Protein AF-A0A3N5L582-F1 (afdb_monomer_lite)

Foldseek 3Di:
DPPVVVVVVVVVVVVVVVVVVVVVVVVVVVVVVVVVVVVVVVVVVVVVVVVVVVVVVVVVVVVVVVVVVVVVVVVVVVVVVVVVVVVVVVVVVVVVVVVVVVVVVVVVVVVVVVVVVVVVVVVVVVVVVVVVVVVVVVVVVVVVVVVVVVVVVVVVVVVVLCDDPDPVSVVVNVVVPPDDDWDDDADADPDWDDTPQKTKHWPDADPVVRWTWMWIDHPNDIDIDTD

Sequence (227 aa):
MLWGVVIALVGASVYLFLQVDRMRGELASMRQSVLTEVSKVNEASSLLDSANRRNLDALREELGNARSTAAVAAGQAKIEALRHADDIARKLDAEQKRQQQQVASELSAVREAANTTTSKIADVSTEVSNVRSEVASTKSELDKTIADLRSVRGDLGVQSGLIATNSKELGALRSLGDRNYFEFNITKTKQMQKVGDVSVRVTKVDTKRNRYTIELVADDRKVEKKD

Secondary structure (DSSP, 8-state):
--HHHHHHHHHHHHHHHHHHHHHHHHHHHHHHHHHHHHHHHHHHHHHHHHHHHHHHHHHHHHHHHHHHHHHHHHHHHHHHHHHHHHHHHHHHHHHHHHHHHHHHHHHHHHHHHHHHHHHHHHHHHHHHHHHHHHHHHHHHHHHHHHHHHHHHHHHHHHHHHHS--SHHHHHHHHHH-SS--------S-SSPEEETTEEEEEEEEETTTTEEEEEEEETTEEEEEE-

Radius of gyration: 81.07 Å; chains: 1; bounding box: 113×45×229 Å

Structure (mmCIF, N/CA/C/O backbone):
data_AF-A0A3N5L582-F1
#
_entry.id   AF-A0A3N5L582-F1
#
loop_
_atom_site.group_PDB
_atom_site.id
_atom_site.type_symbol
_atom_site.label_atom_id
_atom_site.label_alt_id
_atom_site.label_comp_id
_atom_site.label_asym_id
_atom_site.label_entity_id
_atom_site.label_seq_id
_atom_site.pdbx_PDB_ins_code
_atom_site.Cartn_x
_atom_site.Cartn_y
_atom_site.Cartn_z
_atom_site.occupancy
_atom_site.B_iso_or_equiv
_atom_site.auth_seq_id
_atom_site.auth_comp_id
_atom_site.auth_asym_id
_atom_site.auth_atom_id
_atom_site.pdbx_PDB_model_num
ATOM 1 N N . MET A 1 1 ? 40.356 38.092 -135.959 1.00 57.25 1 MET A N 1
ATOM 2 C CA . MET A 1 1 ? 39.728 37.747 -134.662 1.00 57.25 1 MET A CA 1
ATOM 3 C C . MET A 1 1 ? 40.196 36.411 -134.048 1.00 57.25 1 MET A C 1
ATOM 5 O O . MET A 1 1 ? 39.744 36.091 -132.962 1.00 57.25 1 MET A O 1
ATOM 9 N N . LEU A 1 2 ? 41.129 35.651 -134.650 1.00 62.94 2 LEU A N 1
ATOM 10 C CA . LEU A 1 2 ? 41.563 34.336 -134.125 1.00 62.94 2 LEU A CA 1
ATOM 11 C C . LEU A 1 2 ? 42.685 34.390 -133.065 1.00 62.94 2 LEU A C 1
ATOM 13 O O . LEU A 1 2 ? 42.696 33.582 -132.144 1.00 62.94 2 LEU A O 1
ATOM 17 N N . TRP A 1 3 ? 43.592 35.368 -133.135 1.00 64.12 3 TRP A N 1
ATOM 18 C CA . TRP A 1 3 ? 44.754 35.446 -132.235 1.00 64.12 3 TRP A CA 1
ATOM 19 C C . TRP A 1 3 ? 44.407 35.762 -130.769 1.00 64.12 3 TRP A C 1
ATOM 21 O O . TRP A 1 3 ? 45.066 35.259 -129.863 1.00 64.12 3 TRP A O 1
ATOM 31 N N . GLY A 1 4 ? 43.338 36.524 -130.514 1.00 71.31 4 GLY A N 1
ATOM 32 C CA . GLY A 1 4 ? 42.896 36.839 -129.148 1.00 71.31 4 GLY A CA 1
ATOM 33 C C . GLY A 1 4 ? 42.341 35.628 -128.390 1.00 71.31 4 GLY A C 1
ATOM 34 O O . GLY A 1 4 ? 42.565 35.501 -127.191 1.00 71.31 4 GLY A O 1
ATOM 35 N N . VAL A 1 5 ? 41.684 34.699 -129.094 1.00 73.75 5 VAL A N 1
ATOM 36 C CA . VAL A 1 5 ? 41.116 33.476 -128.498 1.00 73.75 5 VAL A CA 1
ATOM 37 C C . VAL A 1 5 ? 42.220 32.498 -128.096 1.00 73.75 5 VAL A C 1
ATOM 39 O O . VAL A 1 5 ? 42.141 31.886 -127.035 1.00 73.75 5 VAL A O 1
ATOM 42 N N . VAL A 1 6 ? 43.285 32.393 -128.898 1.00 73.88 6 VAL A N 1
ATOM 43 C CA . VAL A 1 6 ? 44.436 31.527 -128.596 1.00 73.88 6 VAL A CA 1
ATOM 44 C C . VAL A 1 6 ? 45.205 32.040 -127.376 1.00 73.88 6 VAL A C 1
ATOM 46 O O . VAL A 1 6 ? 45.520 31.260 -126.482 1.00 73.88 6 VAL A O 1
ATOM 49 N N . ILE A 1 7 ? 45.444 33.352 -127.281 1.00 75.81 7 ILE A N 1
ATOM 50 C CA . ILE A 1 7 ? 46.102 33.957 -126.110 1.00 75.81 7 ILE A CA 1
ATOM 51 C C . ILE A 1 7 ? 45.233 33.802 -124.851 1.00 75.81 7 ILE A C 1
ATOM 53 O O . ILE A 1 7 ? 45.756 33.475 -123.786 1.00 75.81 7 ILE A O 1
ATOM 57 N N . ALA A 1 8 ? 43.909 33.955 -124.969 1.00 76.69 8 ALA A N 1
ATOM 58 C CA . ALA A 1 8 ? 42.982 33.724 -123.861 1.00 76.69 8 ALA A CA 1
ATOM 59 C C . ALA A 1 8 ? 42.965 32.254 -123.400 1.00 76.69 8 ALA A C 1
ATOM 61 O O . ALA A 1 8 ? 42.946 31.996 -122.200 1.00 76.69 8 ALA A O 1
ATOM 62 N N . LEU A 1 9 ? 43.038 31.290 -124.326 1.00 77.19 9 LEU A N 1
ATOM 63 C CA . LEU A 1 9 ? 43.111 29.858 -124.010 1.00 77.19 9 LEU A CA 1
ATOM 64 C C . LEU A 1 9 ? 44.419 29.471 -123.315 1.00 77.19 9 LEU A C 1
ATOM 66 O O . LEU A 1 9 ? 44.398 28.696 -122.358 1.00 77.19 9 LEU A O 1
ATOM 70 N N . VAL A 1 10 ? 45.551 30.022 -123.757 1.00 78.38 10 VAL A N 1
ATOM 71 C CA . VAL A 1 10 ? 46.848 29.798 -123.100 1.00 78.38 10 VAL A CA 1
ATOM 72 C C . VAL A 1 10 ? 46.855 30.436 -121.710 1.00 78.38 10 VAL A C 1
ATOM 74 O O . VAL A 1 10 ? 47.239 29.779 -120.746 1.00 78.38 10 VAL A O 1
ATOM 77 N N . GLY A 1 11 ? 46.347 31.665 -121.571 1.00 79.44 11 GLY A N 1
ATOM 78 C CA . GLY A 1 11 ? 46.193 32.329 -120.273 1.00 79.44 11 GLY A CA 1
ATOM 79 C C . GLY A 1 11 ? 45.280 31.559 -119.313 1.00 79.44 11 GLY A C 1
ATOM 80 O O . GLY A 1 11 ? 45.632 31.379 -118.150 1.00 79.44 11 GLY A O 1
ATOM 81 N N . ALA A 1 12 ? 44.156 31.030 -119.805 1.00 77.94 12 ALA A N 1
ATOM 82 C CA . ALA A 1 12 ? 43.247 30.190 -119.026 1.00 77.94 12 ALA A CA 1
ATOM 83 C C . ALA A 1 12 ? 43.883 28.848 -118.636 1.00 77.94 12 ALA A C 1
ATOM 85 O O . ALA A 1 12 ? 43.701 28.397 -117.511 1.00 77.94 12 ALA A O 1
ATOM 86 N N . SER A 1 13 ? 44.672 28.233 -119.521 1.00 78.88 13 SER A N 1
ATOM 87 C CA . SER A 1 13 ? 45.382 26.978 -119.231 1.00 78.88 13 SER A CA 1
ATOM 88 C C . SER A 1 13 ? 46.472 27.173 -118.175 1.00 78.88 13 SER A C 1
ATOM 90 O O . SER A 1 13 ? 46.592 26.365 -117.258 1.00 78.88 13 SER A O 1
ATOM 92 N N . VAL A 1 14 ? 47.225 28.276 -118.252 1.00 79.69 14 VAL A N 1
ATOM 93 C CA . VAL A 1 14 ? 48.221 28.654 -117.236 1.00 79.69 14 VAL A CA 1
ATOM 94 C C . VAL A 1 14 ? 47.540 29.005 -115.910 1.00 79.69 14 VAL A C 1
ATOM 96 O O . VAL A 1 14 ? 48.005 28.580 -114.857 1.00 79.69 14 VAL A O 1
ATOM 99 N N . TYR A 1 15 ? 46.410 29.717 -115.939 1.00 84.56 15 TYR A N 1
ATOM 100 C CA . TYR A 1 15 ? 45.631 30.025 -114.737 1.00 84.56 15 TYR A CA 1
ATOM 101 C C . TYR A 1 15 ? 45.070 28.761 -114.077 1.00 84.56 15 TYR A C 1
ATOM 103 O O . TYR A 1 15 ? 45.216 28.595 -112.869 1.00 84.56 15 TYR A O 1
ATOM 111 N N . LEU A 1 16 ? 44.500 27.841 -114.862 1.00 80.69 16 LEU A N 1
ATOM 112 C CA . LEU A 1 16 ? 44.020 26.547 -114.376 1.00 80.69 16 LEU A CA 1
ATOM 113 C C . LEU A 1 16 ? 45.160 25.715 -113.791 1.00 80.69 16 LEU A C 1
ATOM 115 O O . LEU A 1 16 ? 44.983 25.110 -112.741 1.00 80.69 16 LEU A O 1
ATOM 119 N N . PHE A 1 17 ? 46.340 25.717 -114.412 1.00 82.12 17 PHE A N 1
ATOM 120 C CA . PHE A 1 17 ? 47.503 25.011 -113.878 1.00 82.12 17 PHE A CA 1
ATOM 121 C C . PHE A 1 17 ? 47.966 25.604 -112.538 1.00 82.12 17 PHE A C 1
ATOM 123 O O . PHE A 1 17 ? 48.144 24.875 -111.565 1.00 82.12 17 PHE A O 1
ATOM 130 N N . LEU A 1 18 ? 48.054 26.935 -112.441 1.00 81.56 18 LEU A N 1
ATOM 131 C CA . LEU A 1 18 ? 48.372 27.632 -111.189 1.00 81.56 18 LEU A CA 1
ATOM 132 C C . LEU A 1 18 ? 47.299 27.423 -110.110 1.00 81.56 18 LEU A C 1
ATOM 134 O O . LEU A 1 18 ? 47.620 27.391 -108.922 1.00 81.56 18 LEU A O 1
ATOM 138 N 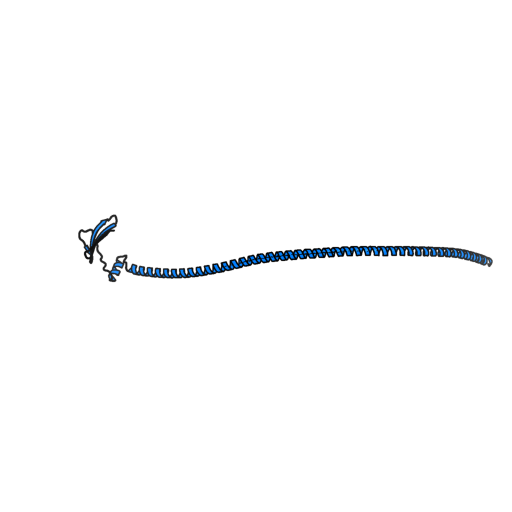N . GLN A 1 19 ? 46.032 27.291 -110.503 1.00 84.06 19 GLN A N 1
ATOM 139 C CA . GLN A 1 19 ? 44.931 26.990 -109.595 1.00 84.06 19 GLN A CA 1
ATOM 140 C C . GLN A 1 19 ? 44.997 25.540 -109.111 1.00 84.06 19 GLN A C 1
ATOM 142 O O . GLN A 1 19 ? 44.812 25.298 -107.925 1.00 84.06 19 GLN A O 1
ATOM 147 N N . VAL A 1 20 ? 45.326 24.587 -109.985 1.00 82.75 20 VAL A N 1
ATOM 148 C CA . VAL A 1 20 ? 45.519 23.178 -109.619 1.00 82.75 20 VAL A CA 1
ATOM 149 C C . VAL A 1 20 ? 46.705 23.015 -108.673 1.00 82.75 20 VAL A C 1
ATOM 151 O O . VAL A 1 20 ? 46.580 22.285 -107.694 1.00 82.75 20 VAL A O 1
ATOM 154 N N . ASP A 1 21 ? 47.819 23.715 -108.891 1.00 81.19 21 ASP A N 1
ATOM 155 C CA . ASP A 1 21 ? 48.957 23.670 -107.966 1.00 81.19 21 ASP A CA 1
ATOM 156 C C . ASP A 1 21 ? 48.635 24.320 -106.613 1.00 81.19 21 ASP A C 1
ATOM 158 O O . ASP A 1 21 ? 49.002 23.772 -105.570 1.00 81.19 21 ASP A O 1
ATOM 162 N N . ARG A 1 22 ? 47.861 25.418 -106.590 1.00 81.75 22 ARG A N 1
ATOM 163 C CA . ARG A 1 22 ? 47.333 25.975 -105.331 1.00 81.75 22 ARG A CA 1
ATOM 164 C C . ARG A 1 22 ? 46.388 25.008 -104.626 1.00 81.75 22 ARG A C 1
ATOM 166 O O . ARG A 1 22 ? 46.563 24.774 -103.437 1.00 81.75 22 ARG A O 1
ATOM 173 N N . MET A 1 23 ? 45.456 24.384 -105.346 1.00 80.88 23 MET A N 1
ATOM 174 C CA . MET A 1 23 ? 44.534 23.396 -104.775 1.00 80.88 23 MET A CA 1
ATOM 175 C C . MET A 1 23 ? 45.263 22.148 -104.276 1.00 80.88 23 MET A C 1
ATOM 177 O O . MET A 1 23 ? 44.888 21.590 -103.252 1.00 80.88 23 MET A O 1
ATOM 181 N N . ARG A 1 24 ? 46.322 21.702 -104.959 1.00 82.38 24 ARG A N 1
ATOM 182 C CA . ARG A 1 24 ? 47.182 20.610 -104.483 1.00 82.38 24 ARG A CA 1
ATOM 183 C C . ARG A 1 24 ? 47.912 20.999 -103.200 1.00 82.38 24 ARG A C 1
ATOM 185 O O . ARG A 1 24 ? 47.991 20.177 -102.290 1.00 82.38 24 ARG A O 1
ATOM 192 N N . GLY A 1 25 ? 48.382 22.243 -103.104 1.00 84.56 25 GLY A N 1
ATOM 193 C CA . GLY A 1 25 ? 48.951 22.803 -101.877 1.00 84.56 25 GLY A CA 1
ATOM 194 C C . GLY A 1 25 ? 47.940 22.880 -100.727 1.00 84.56 25 GLY A C 1
ATOM 195 O O . GLY A 1 25 ? 48.248 22.456 -99.616 1.00 84.56 25 GLY A O 1
ATOM 196 N N . GLU A 1 26 ? 46.719 23.345 -100.997 1.00 85.94 26 GLU A N 1
ATOM 197 C CA . GLU A 1 26 ? 45.617 23.418 -100.024 1.00 85.94 26 GLU A CA 1
ATOM 198 C C . GLU A 1 26 ? 45.120 22.032 -99.589 1.00 85.94 26 GLU A C 1
ATOM 200 O O . GLU A 1 26 ? 44.845 21.804 -98.415 1.00 85.94 26 GLU A O 1
ATOM 205 N N . LEU A 1 27 ? 45.052 21.061 -100.502 1.00 86.00 27 LEU A N 1
ATOM 206 C CA . LEU A 1 27 ? 44.719 19.674 -100.169 1.00 86.00 27 LEU A CA 1
ATOM 207 C C . LEU A 1 27 ? 45.813 19.021 -99.318 1.00 86.00 27 LEU A C 1
ATOM 209 O O . LEU A 1 27 ? 45.501 18.264 -98.396 1.00 86.00 27 LEU A O 1
ATOM 213 N N . ALA A 1 28 ? 47.087 19.312 -99.597 1.00 84.75 28 ALA A N 1
ATOM 214 C CA . ALA A 1 28 ? 48.202 18.829 -98.790 1.00 84.75 28 ALA A CA 1
ATOM 215 C C . ALA A 1 28 ? 48.187 19.442 -97.381 1.00 84.75 28 ALA A C 1
ATOM 217 O O . ALA A 1 28 ? 48.344 18.711 -96.401 1.00 84.75 28 ALA A O 1
ATOM 218 N N . SER A 1 29 ? 47.933 20.751 -97.263 1.00 85.25 29 SER A N 1
ATOM 219 C CA . SER A 1 29 ? 47.819 21.415 -95.963 1.00 85.25 29 SER A CA 1
ATOM 220 C C . SER A 1 29 ? 46.598 20.921 -95.187 1.00 85.25 29 SER A C 1
ATOM 222 O O . SER A 1 29 ? 46.737 20.570 -94.022 1.00 85.25 29 SER A O 1
ATOM 224 N N . MET A 1 30 ? 45.436 20.767 -95.829 1.00 86.38 30 MET A N 1
ATOM 225 C CA . MET A 1 30 ? 44.227 20.235 -95.193 1.00 86.38 30 MET A CA 1
ATOM 226 C C . MET A 1 30 ? 44.416 18.793 -94.708 1.00 86.38 30 MET A C 1
ATOM 228 O O . MET A 1 30 ? 44.047 18.474 -93.580 1.00 86.38 30 MET A O 1
ATOM 232 N N . ARG A 1 31 ? 45.056 17.926 -95.505 1.00 85.50 31 ARG A N 1
ATOM 233 C CA . ARG A 1 31 ? 45.404 16.560 -95.081 1.00 85.50 31 ARG A CA 1
ATOM 234 C C . ARG A 1 31 ? 46.321 16.567 -93.857 1.00 85.50 31 ARG A C 1
ATOM 236 O O . ARG A 1 31 ? 46.115 15.772 -92.943 1.00 85.50 31 ARG A O 1
ATOM 243 N N . GLN A 1 32 ? 47.307 17.461 -93.827 1.00 87.94 32 GLN A N 1
ATOM 244 C CA . GLN A 1 32 ? 48.218 17.598 -92.692 1.00 87.94 32 GLN A CA 1
ATOM 245 C C . GLN A 1 32 ? 47.493 18.102 -91.434 1.00 87.94 32 GLN A C 1
ATOM 247 O O . GLN A 1 32 ? 47.716 17.569 -90.345 1.00 87.94 32 GLN A O 1
ATOM 252 N N . SER A 1 33 ? 46.592 19.077 -91.579 1.00 87.31 33 SER A N 1
ATOM 253 C CA . SER A 1 33 ? 45.751 19.595 -90.495 1.00 87.31 33 SER A CA 1
ATOM 254 C C . SER A 1 33 ? 44.866 18.501 -89.903 1.00 87.31 33 SER A C 1
ATOM 256 O O . SER A 1 33 ? 44.875 18.307 -88.692 1.00 87.31 33 SER A O 1
ATOM 258 N N . VAL A 1 34 ? 44.185 17.725 -90.754 1.00 88.81 34 VAL A N 1
ATOM 259 C CA . VAL A 1 34 ? 43.318 16.614 -90.331 1.00 88.81 34 VAL A CA 1
ATOM 260 C C . VAL A 1 34 ? 44.118 15.530 -89.610 1.00 88.81 34 VAL A C 1
ATOM 262 O O . VAL A 1 34 ? 43.699 15.072 -88.555 1.00 88.81 34 VAL A O 1
ATOM 265 N N . LEU A 1 35 ? 45.294 15.140 -90.116 1.00 88.88 35 LEU A N 1
ATOM 266 C CA . LEU A 1 35 ? 46.153 14.164 -89.429 1.00 88.88 35 LEU A CA 1
ATOM 267 C C . LEU A 1 35 ? 46.609 14.663 -88.051 1.00 88.88 35 LEU A C 1
ATOM 269 O O . LEU A 1 35 ? 46.641 13.887 -87.098 1.00 88.88 35 LEU A O 1
ATOM 273 N N . THR A 1 36 ? 46.917 15.956 -87.941 1.00 91.12 36 THR A N 1
ATOM 274 C CA . THR A 1 36 ? 47.323 16.593 -86.679 1.00 91.12 36 THR A CA 1
ATOM 275 C C . THR A 1 36 ? 46.156 16.693 -85.693 1.00 91.12 36 THR A C 1
ATOM 277 O O . THR A 1 36 ? 46.331 16.553 -84.485 1.00 91.12 36 THR A O 1
ATOM 280 N N . GLU A 1 37 ? 44.947 16.942 -86.183 1.00 88.75 37 GLU A N 1
ATOM 281 C CA . GLU A 1 37 ? 43.749 16.997 -85.352 1.00 88.75 37 GLU A CA 1
ATOM 282 C C . GLU A 1 37 ? 43.346 15.597 -84.876 1.00 88.75 37 GLU A C 1
ATOM 284 O O . GLU A 1 37 ? 43.106 15.403 -83.688 1.00 88.75 37 GLU A O 1
ATOM 289 N N . VAL A 1 38 ? 43.408 14.588 -85.750 1.00 89.31 38 VAL A N 1
ATOM 290 C CA . VAL A 1 38 ? 43.201 13.177 -85.388 1.00 89.31 38 VAL A CA 1
ATOM 291 C C . VAL A 1 38 ? 44.231 12.708 -84.359 1.00 89.31 38 VAL A C 1
ATOM 293 O O . VAL A 1 38 ? 43.863 12.020 -83.406 1.00 89.31 38 VAL A O 1
ATOM 296 N N . SER A 1 39 ? 45.507 13.092 -84.489 1.00 89.50 39 SER A N 1
ATOM 297 C CA . SER A 1 39 ? 46.517 12.737 -83.485 1.00 89.50 39 SER A CA 1
ATOM 298 C C . SER A 1 39 ? 46.230 13.393 -82.134 1.00 89.50 39 SER A C 1
ATOM 300 O O . SER A 1 39 ? 46.301 12.714 -81.113 1.00 89.50 39 SER A O 1
ATOM 302 N N . LYS A 1 40 ? 45.832 14.673 -82.120 1.00 91.56 40 LYS A N 1
ATOM 303 C CA . LYS A 1 40 ? 45.437 15.385 -80.893 1.00 91.56 40 LYS A CA 1
ATOM 304 C C . LYS A 1 40 ? 44.195 14.779 -80.244 1.00 91.56 40 LYS A C 1
ATOM 306 O O . LYS A 1 40 ? 44.149 14.664 -79.025 1.00 91.56 40 LYS A O 1
ATOM 311 N N . VAL A 1 41 ? 43.204 14.372 -81.037 1.00 89.94 41 VAL A N 1
ATOM 312 C CA . VAL A 1 41 ? 41.992 13.706 -80.539 1.00 89.94 41 VAL A CA 1
ATOM 313 C C . VAL A 1 41 ? 42.328 12.340 -79.944 1.00 89.94 41 VAL A C 1
ATOM 315 O O . VAL A 1 41 ? 41.860 12.031 -78.854 1.00 89.94 41 VAL A O 1
ATOM 318 N N . ASN A 1 42 ? 43.177 11.544 -80.599 1.00 90.00 42 ASN A N 1
ATOM 319 C CA . ASN A 1 42 ? 43.617 10.253 -80.062 1.00 90.00 42 ASN A CA 1
ATOM 320 C C . ASN A 1 42 ? 44.414 10.413 -78.760 1.00 90.00 42 ASN A C 1
ATOM 322 O O . ASN A 1 42 ? 44.192 9.670 -77.804 1.00 90.00 42 ASN A O 1
ATOM 326 N N . GLU A 1 43 ? 45.304 11.404 -78.695 1.00 90.69 43 GLU A N 1
ATOM 327 C CA . GLU A 1 43 ? 46.060 11.726 -77.485 1.00 90.69 43 GLU A CA 1
ATOM 328 C C . GLU A 1 43 ? 45.124 12.179 -76.355 1.00 90.69 43 GLU A C 1
ATOM 330 O O . GLU A 1 43 ? 45.156 11.604 -75.267 1.00 90.69 43 GLU A O 1
ATOM 335 N N . ALA A 1 44 ? 44.206 13.111 -76.626 1.00 88.75 44 ALA A N 1
ATOM 336 C CA . ALA A 1 44 ? 43.201 13.558 -75.666 1.00 88.75 44 ALA A CA 1
ATOM 337 C C . ALA A 1 44 ? 42.286 12.416 -75.193 1.00 88.75 44 ALA A C 1
ATOM 339 O O . ALA A 1 44 ? 42.011 12.322 -73.999 1.00 88.75 44 ALA A O 1
ATOM 340 N N . SER A 1 45 ? 41.867 11.517 -76.090 1.00 90.12 45 SER A N 1
ATOM 341 C CA . SER A 1 45 ? 41.079 10.328 -75.743 1.00 90.12 45 SER A CA 1
ATOM 342 C C . SER A 1 45 ? 41.866 9.396 -74.823 1.00 90.12 45 SER A C 1
ATOM 344 O O . SER A 1 45 ? 41.338 8.951 -73.811 1.00 90.12 45 SER A O 1
ATOM 346 N N . SER A 1 46 ? 43.149 9.153 -75.110 1.00 90.94 46 SER A N 1
ATOM 347 C CA . SER A 1 46 ? 44.001 8.299 -74.270 1.00 90.94 46 SER A CA 1
ATOM 348 C C . SER A 1 46 ? 44.265 8.895 -72.879 1.00 90.94 46 SER A C 1
ATOM 350 O O . SER A 1 46 ? 44.282 8.176 -71.872 1.00 90.94 46 SER A O 1
ATOM 352 N N . LEU A 1 47 ? 44.423 10.221 -72.802 1.00 91.25 47 LEU A N 1
ATOM 353 C CA . LEU A 1 47 ? 44.579 10.959 -71.552 1.00 91.25 47 LEU A CA 1
ATOM 354 C C . LEU A 1 47 ? 43.277 10.962 -70.750 1.00 91.25 47 LEU A C 1
ATOM 356 O O . LEU A 1 47 ? 43.312 10.753 -69.537 1.00 91.25 47 LEU A O 1
ATOM 360 N N . LEU A 1 48 ? 42.136 11.137 -71.419 1.00 91.88 48 LEU A N 1
ATOM 361 C CA . LEU A 1 48 ? 40.816 11.084 -70.802 1.00 91.88 48 LEU A CA 1
ATOM 362 C C . LEU A 1 48 ? 40.503 9.682 -70.275 1.00 91.88 48 LEU A C 1
ATOM 364 O O . LEU A 1 48 ? 40.068 9.564 -69.136 1.00 91.88 48 LEU A O 1
ATOM 368 N N . ASP A 1 49 ? 40.786 8.624 -71.035 1.00 90.81 49 ASP A N 1
ATOM 369 C CA . ASP A 1 49 ? 40.616 7.240 -70.580 1.00 90.81 49 ASP A CA 1
ATOM 370 C C . ASP A 1 49 ? 41.493 6.939 -69.362 1.00 90.81 49 ASP A C 1
ATOM 372 O O . ASP A 1 49 ? 41.048 6.310 -68.399 1.00 90.81 49 ASP A O 1
ATOM 376 N N . SER A 1 50 ? 42.732 7.432 -69.366 1.00 89.12 50 SER A N 1
ATOM 377 C CA . SER A 1 50 ? 43.650 7.295 -68.233 1.00 89.12 50 SER A CA 1
ATOM 378 C C . SER A 1 50 ? 43.157 8.058 -67.001 1.00 89.12 50 SER A C 1
ATOM 380 O O . SER A 1 50 ? 43.198 7.525 -65.892 1.00 89.12 50 SER A O 1
ATOM 382 N N . ALA A 1 51 ? 42.662 9.284 -67.179 1.00 90.88 51 ALA A N 1
ATOM 383 C CA . ALA A 1 51 ? 42.078 10.083 -66.107 1.00 90.88 51 ALA A CA 1
ATOM 384 C C . ALA A 1 51 ? 40.789 9.448 -65.567 1.00 90.88 51 ALA A C 1
ATOM 386 O O . ALA A 1 51 ? 40.600 9.368 -64.357 1.00 90.88 51 ALA A O 1
ATOM 387 N N . ASN A 1 52 ? 39.939 8.921 -66.449 1.00 91.62 52 ASN A N 1
ATOM 388 C CA . ASN A 1 52 ? 38.695 8.261 -66.079 1.00 91.62 52 ASN A CA 1
ATOM 389 C C . ASN A 1 52 ? 38.963 6.975 -65.285 1.00 91.62 52 ASN A C 1
ATOM 391 O O . ASN A 1 52 ? 38.326 6.744 -64.263 1.00 91.62 52 ASN A O 1
ATOM 395 N N . ARG A 1 53 ? 39.965 6.174 -65.680 1.00 93.06 53 ARG A N 1
ATOM 396 C CA . ARG A 1 53 ? 40.408 5.006 -64.897 1.00 93.06 53 ARG A CA 1
ATOM 397 C C . ARG A 1 53 ? 40.887 5.400 -63.502 1.00 93.06 53 ARG A C 1
ATOM 399 O O . ARG A 1 53 ? 40.413 4.826 -62.531 1.00 93.06 53 ARG A O 1
ATOM 406 N N . ARG A 1 54 ? 41.745 6.421 -63.392 1.00 93.38 54 ARG A N 1
ATOM 407 C CA . ARG A 1 54 ? 42.219 6.923 -62.088 1.00 93.38 54 ARG A CA 1
ATOM 408 C C . ARG A 1 54 ? 41.075 7.430 -61.214 1.00 93.38 54 ARG A C 1
ATOM 410 O O . ARG A 1 54 ? 41.056 7.133 -60.027 1.00 93.38 54 ARG A O 1
ATOM 417 N N . ASN A 1 55 ? 40.111 8.143 -61.793 1.00 93.88 55 ASN A N 1
ATOM 418 C CA . ASN A 1 55 ? 38.931 8.610 -61.068 1.00 93.88 55 ASN A CA 1
ATOM 419 C C . ASN A 1 55 ? 38.060 7.441 -60.598 1.00 93.88 55 ASN A C 1
ATOM 421 O O . ASN A 1 55 ? 37.600 7.449 -59.463 1.00 93.88 55 ASN A O 1
ATOM 425 N N . LEU A 1 56 ? 37.853 6.418 -61.433 1.00 94.31 56 LEU A N 1
ATOM 426 C CA . LEU A 1 56 ? 37.116 5.218 -61.034 1.00 94.31 56 LEU A CA 1
ATOM 427 C C . LEU A 1 56 ? 37.829 4.448 -59.919 1.00 94.31 56 LEU A C 1
ATOM 429 O O . LEU A 1 56 ? 37.163 3.951 -59.014 1.00 94.31 56 LEU A O 1
ATOM 433 N N . ASP A 1 57 ? 39.156 4.357 -59.964 1.00 94.38 57 ASP A N 1
ATOM 434 C CA . ASP A 1 57 ? 39.938 3.693 -58.921 1.00 94.38 57 ASP A CA 1
ATOM 435 C C . ASP A 1 57 ? 39.920 4.494 -57.611 1.00 94.38 57 ASP A C 1
ATOM 437 O O . ASP A 1 57 ? 39.657 3.915 -56.558 1.00 94.38 57 ASP A O 1
ATOM 441 N N . ALA A 1 58 ? 40.053 5.823 -57.675 1.00 94.75 58 ALA A N 1
ATOM 442 C CA . ALA A 1 58 ? 39.914 6.707 -56.516 1.00 94.75 58 ALA A CA 1
ATOM 443 C C . ALA A 1 58 ? 38.506 6.636 -55.899 1.00 94.75 58 ALA A C 1
ATOM 445 O O . ALA A 1 58 ? 38.366 6.506 -54.686 1.00 94.75 58 ALA A O 1
ATOM 446 N N . LEU A 1 59 ? 37.452 6.635 -56.724 1.00 94.56 59 LEU A N 1
ATOM 447 C CA . LEU A 1 59 ? 36.071 6.481 -56.258 1.00 94.56 59 LEU A CA 1
ATOM 448 C C . LEU A 1 59 ? 35.828 5.108 -55.621 1.00 94.56 59 LEU A C 1
ATOM 450 O O . LEU A 1 59 ? 35.094 5.004 -54.639 1.00 94.56 59 LEU A O 1
ATOM 454 N N . ARG A 1 60 ? 36.427 4.037 -56.158 1.00 94.31 60 ARG A N 1
ATOM 455 C CA . ARG A 1 60 ? 36.352 2.695 -55.555 1.00 94.31 60 ARG A CA 1
ATOM 456 C C . ARG A 1 60 ? 37.050 2.647 -54.204 1.00 94.31 60 ARG A C 1
ATOM 458 O O . ARG A 1 60 ? 36.514 2.035 -53.282 1.00 94.31 60 ARG A O 1
ATOM 465 N N . GLU A 1 61 ? 38.212 3.280 -54.092 1.00 95.44 61 GLU A N 1
ATOM 466 C CA . GLU A 1 61 ? 38.961 3.379 -52.841 1.00 95.44 61 GLU A CA 1
ATOM 467 C C . GLU A 1 61 ? 38.188 4.191 -51.794 1.00 95.44 61 GLU A C 1
ATOM 469 O O . GLU A 1 61 ? 37.981 3.719 -50.676 1.00 95.44 61 GLU A O 1
ATOM 474 N N . GLU A 1 62 ? 37.664 5.360 -52.168 1.00 94.00 62 GLU A N 1
ATOM 475 C CA . GLU A 1 62 ? 36.856 6.207 -51.288 1.00 94.00 62 GLU A CA 1
ATOM 476 C C . GLU A 1 62 ? 35.582 5.490 -50.825 1.00 94.00 62 GLU A C 1
ATOM 478 O O . GLU A 1 62 ? 35.259 5.498 -49.637 1.00 94.00 62 GLU A O 1
ATOM 483 N N . LEU A 1 63 ? 34.895 4.783 -51.727 1.00 93.44 63 LEU A N 1
ATOM 484 C CA . LEU A 1 63 ? 33.711 3.994 -51.389 1.00 93.44 63 LEU A CA 1
ATOM 485 C C . LEU A 1 63 ? 34.059 2.807 -50.477 1.00 93.44 63 LEU A C 1
ATOM 487 O O . LEU A 1 63 ? 33.291 2.487 -49.567 1.00 93.44 63 LEU A O 1
ATOM 491 N N . GLY A 1 64 ? 35.217 2.170 -50.677 1.00 93.62 64 GLY A N 1
ATOM 492 C CA . GLY A 1 64 ? 35.741 1.134 -49.786 1.00 93.62 64 GLY A CA 1
ATOM 493 C C . GLY A 1 64 ? 36.004 1.665 -48.376 1.00 93.62 64 GLY A C 1
ATOM 494 O O . GLY A 1 64 ? 35.532 1.083 -47.395 1.00 93.62 64 GLY A O 1
ATOM 495 N N . ASN A 1 65 ? 36.671 2.815 -48.279 1.00 94.56 65 ASN A N 1
ATOM 496 C CA . ASN A 1 65 ? 36.961 3.487 -47.015 1.00 94.56 65 ASN A CA 1
ATOM 497 C C . ASN A 1 65 ? 35.675 3.940 -46.310 1.00 94.56 65 ASN A C 1
ATOM 499 O O . ASN A 1 65 ? 35.498 3.650 -45.128 1.00 94.56 65 ASN A O 1
ATOM 503 N N . ALA A 1 66 ? 34.740 4.557 -47.037 1.00 92.50 66 ALA A N 1
ATOM 504 C CA . ALA A 1 66 ? 33.443 4.983 -46.515 1.00 92.50 66 ALA A CA 1
ATOM 505 C C . ALA A 1 66 ? 32.590 3.802 -46.021 1.00 92.50 66 ALA A C 1
ATOM 507 O O . ALA A 1 66 ? 31.938 3.890 -44.981 1.00 92.50 66 ALA A O 1
ATOM 508 N N . ARG A 1 67 ? 32.606 2.662 -46.727 1.00 93.31 67 ARG A N 1
ATOM 509 C CA . ARG A 1 67 ? 31.924 1.441 -46.263 1.00 93.31 67 ARG A CA 1
ATOM 510 C C . ARG A 1 67 ? 32.562 0.870 -45.002 1.00 93.31 67 ARG A C 1
ATOM 512 O O . ARG A 1 67 ? 31.833 0.444 -44.109 1.00 93.31 67 ARG A O 1
ATOM 519 N N . SER A 1 68 ? 33.891 0.856 -44.921 1.00 93.56 68 SER A N 1
ATOM 520 C CA . SER A 1 68 ? 34.616 0.359 -43.749 1.00 93.56 68 SER A CA 1
ATOM 521 C C . SER A 1 68 ? 34.332 1.209 -42.507 1.00 93.56 68 SER A C 1
ATOM 523 O O . SER A 1 68 ? 33.946 0.678 -41.465 1.00 93.56 68 SER A O 1
ATOM 525 N N . THR A 1 69 ? 34.419 2.538 -42.624 1.00 93.31 69 THR A N 1
ATOM 526 C CA . THR A 1 69 ? 34.117 3.457 -41.515 1.00 93.31 69 THR A CA 1
ATOM 527 C C . THR A 1 69 ? 32.654 3.368 -41.088 1.00 93.31 69 THR A C 1
ATOM 529 O O . THR A 1 69 ? 32.379 3.290 -39.891 1.00 93.31 69 THR A O 1
ATOM 532 N N . ALA A 1 70 ? 31.718 3.281 -42.040 1.00 91.50 70 ALA A N 1
ATOM 533 C CA . ALA A 1 70 ? 30.303 3.072 -41.742 1.00 91.50 70 ALA A CA 1
ATOM 534 C C . ALA A 1 70 ? 30.050 1.737 -41.020 1.00 91.50 70 ALA A C 1
ATOM 536 O O . ALA A 1 70 ? 29.275 1.696 -40.065 1.00 91.50 70 ALA A O 1
ATOM 537 N N . ALA A 1 71 ? 30.721 0.654 -41.424 1.00 92.50 71 ALA A N 1
ATOM 538 C CA . ALA A 1 71 ? 30.598 -0.649 -40.773 1.00 92.50 71 ALA A CA 1
ATOM 539 C C . ALA A 1 71 ? 31.143 -0.635 -39.336 1.00 92.50 71 ALA A C 1
ATOM 541 O O . ALA A 1 71 ? 30.507 -1.182 -38.433 1.00 92.50 71 ALA A O 1
ATOM 542 N N . VAL A 1 72 ? 32.283 0.026 -39.100 1.00 93.94 72 VAL A N 1
ATOM 543 C CA . VAL A 1 72 ? 32.857 0.187 -37.754 1.00 93.94 72 VAL A CA 1
ATOM 544 C C . VAL A 1 72 ? 31.948 1.041 -36.871 1.00 93.94 72 VAL A C 1
ATOM 546 O O . VAL A 1 72 ? 31.643 0.630 -35.752 1.00 93.94 72 VAL A O 1
ATOM 549 N N . ALA A 1 73 ? 31.461 2.178 -37.374 1.00 93.44 73 ALA A N 1
ATOM 550 C CA . ALA A 1 73 ? 30.549 3.051 -36.639 1.00 93.44 73 ALA A CA 1
ATOM 551 C C . ALA A 1 73 ? 29.234 2.334 -36.289 1.00 93.44 73 ALA A C 1
ATOM 553 O O . ALA A 1 73 ? 28.786 2.383 -35.144 1.00 93.44 73 ALA A O 1
ATOM 554 N N . ALA A 1 74 ? 28.650 1.593 -37.236 1.00 93.00 74 ALA A N 1
ATOM 555 C CA . ALA A 1 74 ? 27.454 0.788 -36.991 1.00 93.00 74 ALA A CA 1
ATOM 556 C C . ALA A 1 74 ? 27.709 -0.336 -35.970 1.00 93.00 74 ALA A C 1
ATOM 558 O O . ALA A 1 74 ? 26.864 -0.603 -35.114 1.00 93.00 74 ALA A O 1
ATOM 559 N N . GLY A 1 75 ? 28.880 -0.979 -36.024 1.00 92.50 75 GLY A N 1
ATOM 560 C CA . GLY A 1 75 ? 29.293 -1.991 -35.052 1.00 92.50 75 GLY A CA 1
ATOM 561 C C . GLY A 1 75 ? 29.442 -1.423 -33.640 1.00 92.50 75 GLY A C 1
ATOM 562 O O . GLY A 1 75 ? 28.916 -1.998 -32.688 1.00 92.50 75 GLY A O 1
ATOM 563 N N . GLN A 1 76 ? 30.098 -0.269 -33.505 1.00 94.00 76 GLN A N 1
ATOM 564 C CA . GLN A 1 76 ? 30.256 0.431 -32.229 1.00 94.00 76 GLN A CA 1
ATOM 565 C C . GLN A 1 76 ? 28.908 0.880 -31.662 1.00 94.00 76 GLN A C 1
ATOM 567 O O . GLN A 1 76 ? 28.612 0.565 -30.510 1.00 94.00 76 GLN A O 1
ATOM 572 N N . ALA A 1 77 ? 28.057 1.499 -32.484 1.00 92.50 77 ALA A N 1
ATOM 573 C CA . ALA A 1 77 ? 26.714 1.911 -32.082 1.00 92.50 77 ALA A CA 1
ATOM 574 C C . ALA A 1 77 ? 25.864 0.717 -31.618 1.00 92.50 77 ALA A C 1
ATOM 576 O O . ALA A 1 77 ? 25.157 0.809 -30.618 1.00 92.50 77 ALA A O 1
ATOM 577 N N . LYS A 1 78 ? 25.966 -0.439 -32.289 1.00 93.94 78 LYS A N 1
ATOM 578 C CA . LYS A 1 78 ? 25.274 -1.664 -31.864 1.00 93.94 78 LYS A CA 1
ATOM 579 C C . LYS A 1 78 ? 25.784 -2.175 -30.515 1.00 93.94 78 LYS A C 1
ATOM 581 O O . LYS A 1 78 ? 24.978 -2.577 -29.680 1.00 93.94 78 LYS A O 1
ATOM 586 N N . ILE A 1 79 ? 27.098 -2.174 -30.291 1.00 94.75 79 ILE A N 1
ATOM 587 C CA . ILE A 1 79 ? 27.687 -2.601 -29.012 1.00 94.75 79 ILE A CA 1
ATOM 588 C C . ILE A 1 79 ? 27.258 -1.659 -27.882 1.00 94.75 79 ILE A C 1
ATOM 590 O O . ILE A 1 79 ? 26.898 -2.120 -26.801 1.00 94.75 79 ILE A O 1
ATOM 594 N N . GLU A 1 80 ? 27.283 -0.352 -28.122 1.00 94.19 80 GLU A N 1
ATOM 595 C CA . GLU A 1 80 ? 26.856 0.654 -27.152 1.00 94.19 80 GLU A CA 1
ATOM 596 C C . GLU A 1 80 ? 25.360 0.538 -26.841 1.00 94.19 80 GLU A C 1
ATOM 598 O O . GLU A 1 80 ? 24.983 0.502 -25.671 1.00 94.19 80 GLU A O 1
ATOM 603 N N . ALA A 1 81 ? 24.517 0.346 -27.859 1.00 93.12 81 ALA A N 1
ATOM 604 C CA . ALA A 1 81 ? 23.089 0.097 -27.678 1.00 93.12 81 ALA A CA 1
ATOM 605 C C . ALA A 1 81 ? 22.817 -1.169 -26.849 1.00 93.12 81 ALA A C 1
ATOM 607 O O . ALA A 1 81 ? 21.971 -1.143 -25.957 1.00 93.12 81 ALA A O 1
ATOM 608 N N . LEU A 1 82 ? 23.552 -2.261 -27.093 1.00 94.69 82 LEU A N 1
ATOM 609 C CA . LEU A 1 82 ? 23.436 -3.489 -26.300 1.00 94.69 82 LEU A CA 1
ATOM 610 C C . LEU A 1 82 ? 23.861 -3.269 -24.843 1.00 94.69 82 LEU A C 1
ATOM 612 O O . LEU A 1 82 ? 23.156 -3.696 -23.934 1.00 94.69 82 LEU A O 1
ATOM 616 N N . ARG A 1 83 ? 24.960 -2.543 -24.602 1.00 95.88 83 ARG A N 1
ATOM 617 C CA . ARG A 1 83 ? 25.396 -2.196 -23.239 1.00 95.88 83 ARG A CA 1
ATOM 618 C C . ARG A 1 83 ? 24.373 -1.330 -22.509 1.00 95.88 83 ARG A C 1
ATOM 620 O O . ARG A 1 83 ? 24.118 -1.564 -21.332 1.00 95.88 83 ARG A O 1
ATOM 627 N N . HIS A 1 84 ? 23.778 -0.356 -23.194 1.00 95.19 84 HIS A N 1
ATOM 628 C CA . HIS A 1 84 ? 22.706 0.456 -22.625 1.00 95.19 84 HIS A CA 1
ATOM 629 C C . HIS A 1 84 ? 21.460 -0.375 -22.319 1.00 95.19 84 HIS A C 1
ATOM 631 O O . HIS A 1 84 ? 20.867 -0.198 -21.257 1.00 95.19 84 HIS A O 1
ATOM 637 N N . ALA A 1 85 ? 21.082 -1.296 -23.207 1.00 94.31 85 ALA A N 1
ATOM 638 C CA . ALA A 1 85 ? 19.967 -2.205 -22.966 1.00 94.31 85 ALA A CA 1
ATOM 639 C C . ALA A 1 85 ? 20.217 -3.090 -21.732 1.00 94.31 85 ALA A C 1
ATOM 641 O O . ALA A 1 85 ? 19.336 -3.198 -20.879 1.00 94.31 85 ALA A O 1
ATOM 642 N N . ASP A 1 86 ? 21.423 -3.645 -21.587 1.00 95.44 86 ASP A N 1
ATOM 643 C CA . ASP A 1 86 ? 21.811 -4.442 -20.417 1.00 95.44 86 ASP A CA 1
ATOM 644 C C . ASP A 1 86 ? 21.812 -3.619 -19.118 1.00 95.44 86 ASP A C 1
ATOM 646 O O . ASP A 1 86 ? 21.353 -4.098 -18.079 1.00 95.44 86 ASP A O 1
ATOM 650 N N . ASP A 1 87 ? 22.301 -2.376 -19.149 1.00 95.94 87 ASP A N 1
ATOM 651 C CA . ASP A 1 87 ? 22.299 -1.488 -17.978 1.00 95.94 87 ASP A CA 1
ATOM 652 C C . ASP A 1 87 ? 20.872 -1.111 -17.553 1.00 95.94 87 ASP A C 1
ATOM 654 O O . ASP A 1 87 ? 20.534 -1.163 -16.369 1.00 95.94 87 ASP A O 1
ATOM 658 N N . ILE A 1 88 ? 19.999 -0.807 -18.519 1.00 95.75 88 ILE A N 1
ATOM 659 C CA . ILE A 1 88 ? 18.578 -0.549 -18.258 1.00 95.75 88 ILE A CA 1
ATOM 660 C C . ILE A 1 88 ? 17.907 -1.797 -17.681 1.00 95.75 88 ILE A C 1
ATOM 662 O O . ILE A 1 88 ? 17.187 -1.684 -16.691 1.00 95.75 88 ILE A O 1
ATOM 666 N N . ALA A 1 89 ? 18.167 -2.984 -18.237 1.00 95.38 89 ALA A N 1
ATOM 667 C CA . ALA A 1 89 ? 17.609 -4.235 -17.728 1.00 95.38 89 ALA A CA 1
ATOM 668 C C . ALA A 1 89 ? 18.043 -4.507 -16.277 1.00 95.38 89 ALA A C 1
ATOM 670 O O . ALA A 1 89 ? 17.213 -4.861 -15.439 1.00 95.38 89 ALA A O 1
ATOM 671 N N . ARG A 1 90 ? 19.319 -4.269 -15.944 1.00 96.12 90 ARG A N 1
ATOM 672 C CA . ARG A 1 90 ? 19.832 -4.399 -14.568 1.00 96.12 90 ARG A CA 1
ATOM 673 C C . ARG A 1 90 ? 19.206 -3.389 -13.613 1.00 96.12 90 ARG A C 1
ATOM 675 O O . ARG A 1 90 ? 18.848 -3.756 -12.495 1.00 96.12 90 ARG A O 1
ATOM 682 N N . LYS A 1 91 ? 19.065 -2.129 -14.034 1.00 95.56 91 LYS A N 1
ATOM 683 C CA . LYS A 1 91 ? 18.397 -1.088 -13.238 1.00 95.56 91 LYS A CA 1
ATOM 684 C C . LYS A 1 91 ? 16.933 -1.433 -12.999 1.00 95.56 91 LYS A C 1
ATOM 686 O O . LYS A 1 91 ? 16.465 -1.295 -11.875 1.00 95.56 91 LYS A O 1
ATOM 691 N N . LEU A 1 92 ? 16.241 -1.927 -14.023 1.00 95.31 92 LEU A N 1
ATOM 692 C CA . LEU A 1 92 ? 14.844 -2.326 -13.919 1.00 95.31 92 LEU A CA 1
ATOM 693 C C . LEU A 1 92 ? 14.659 -3.513 -12.964 1.00 95.31 92 LEU A C 1
ATOM 695 O O . LEU A 1 92 ? 13.770 -3.459 -12.122 1.00 95.31 92 LEU A O 1
ATOM 699 N N . ASP A 1 93 ? 15.513 -4.539 -13.031 1.00 95.12 93 ASP A N 1
ATOM 700 C CA . ASP A 1 93 ? 15.473 -5.679 -12.099 1.00 95.12 93 ASP A CA 1
ATOM 701 C C . ASP A 1 93 ? 15.747 -5.244 -10.648 1.00 95.12 93 ASP A C 1
ATOM 703 O O . ASP A 1 93 ? 15.043 -5.648 -9.719 1.00 95.12 93 ASP A O 1
ATOM 707 N N . ALA A 1 94 ? 16.734 -4.366 -10.441 1.00 95.94 94 ALA A N 1
ATOM 708 C CA . ALA A 1 94 ? 17.039 -3.823 -9.121 1.00 95.94 94 ALA A CA 1
ATOM 709 C C . ALA A 1 94 ? 15.883 -2.977 -8.557 1.00 95.94 94 ALA A C 1
ATOM 711 O O . ALA A 1 94 ? 15.562 -3.089 -7.371 1.00 95.94 94 ALA A O 1
ATOM 712 N N . GLU A 1 95 ? 15.247 -2.158 -9.397 1.00 94.06 95 GLU A N 1
ATOM 713 C CA . GLU A 1 95 ? 14.104 -1.332 -9.007 1.00 94.06 95 GLU A CA 1
ATOM 714 C C . GLU A 1 95 ? 12.866 -2.189 -8.725 1.00 94.06 95 GLU A C 1
ATOM 716 O O . GLU A 1 95 ? 12.218 -2.001 -7.700 1.00 94.06 95 GLU A O 1
ATOM 721 N N . GLN A 1 96 ? 12.585 -3.204 -9.549 1.00 93.44 96 GLN A N 1
ATOM 722 C CA . GLN A 1 96 ? 11.501 -4.157 -9.295 1.00 93.44 96 GLN A CA 1
ATOM 723 C C . GLN A 1 96 ? 11.690 -4.899 -7.971 1.00 93.44 96 GLN A C 1
ATOM 725 O O . GLN A 1 96 ? 10.734 -5.040 -7.209 1.00 93.44 96 GLN A O 1
ATOM 730 N N . LYS A 1 97 ? 12.916 -5.336 -7.654 1.00 95.12 97 LYS A N 1
ATOM 731 C CA . LYS A 1 97 ? 13.222 -5.969 -6.362 1.00 95.12 97 LYS A CA 1
ATOM 732 C C . LYS A 1 97 ? 13.036 -5.007 -5.195 1.00 95.12 97 LYS A C 1
ATOM 734 O O . LYS A 1 97 ? 12.452 -5.400 -4.186 1.00 95.12 97 LYS A O 1
ATOM 739 N N . ARG A 1 98 ? 13.486 -3.754 -5.323 1.00 95.38 98 ARG A N 1
ATOM 740 C CA . ARG A 1 98 ? 13.256 -2.720 -4.300 1.00 95.38 98 ARG A CA 1
ATOM 741 C C . ARG A 1 98 ? 11.771 -2.451 -4.092 1.00 95.38 98 ARG A C 1
ATOM 743 O O . ARG A 1 98 ? 11.324 -2.458 -2.950 1.00 95.38 98 ARG A O 1
ATOM 750 N N . GLN A 1 99 ? 11.011 -2.284 -5.169 1.00 93.50 99 GLN A N 1
ATOM 751 C CA . GLN A 1 99 ? 9.568 -2.073 -5.101 1.00 93.50 99 GLN A CA 1
ATOM 752 C C . GLN A 1 99 ? 8.852 -3.277 -4.489 1.00 93.50 99 GLN A C 1
ATOM 754 O O . GLN A 1 99 ? 8.023 -3.095 -3.607 1.00 93.50 99 GLN A O 1
ATOM 759 N N . GLN A 1 100 ? 9.201 -4.511 -4.867 1.00 93.19 100 GLN A N 1
ATOM 760 C CA . GLN A 1 100 ? 8.634 -5.707 -4.234 1.00 93.19 100 GLN A CA 1
ATOM 761 C C . GLN A 1 100 ? 8.932 -5.766 -2.736 1.00 93.19 100 GLN A C 1
ATOM 763 O O . GLN A 1 100 ? 8.043 -6.105 -1.962 1.00 93.19 100 GLN A O 1
ATOM 768 N N . GLN A 1 101 ? 10.152 -5.427 -2.313 1.00 94.38 101 GLN A N 1
ATOM 769 C CA . GLN A 1 101 ? 10.511 -5.394 -0.893 1.00 94.38 101 GLN A CA 1
ATOM 770 C C . GLN A 1 101 ? 9.750 -4.302 -0.132 1.00 94.38 101 GLN A C 1
ATOM 772 O O . GLN A 1 101 ? 9.249 -4.568 0.959 1.00 94.38 101 GLN A O 1
ATOM 777 N N . GLN A 1 102 ? 9.624 -3.103 -0.709 1.00 94.62 102 GLN A N 1
ATOM 778 C CA . GLN A 1 102 ? 8.844 -2.008 -0.126 1.00 94.62 102 GL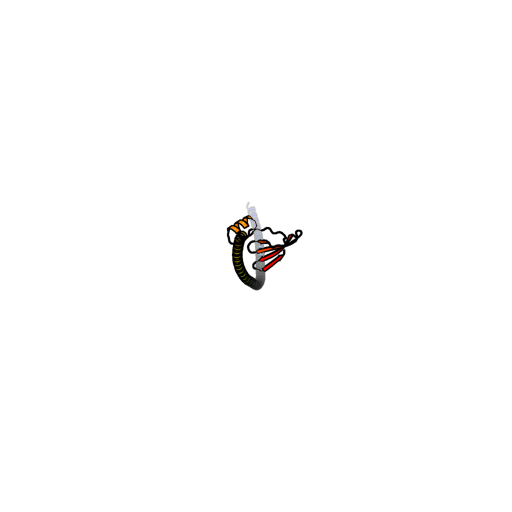N A CA 1
ATOM 779 C C . GLN A 1 102 ? 7.368 -2.387 -0.005 1.00 94.62 102 GLN A C 1
ATOM 781 O O . GLN A 1 102 ? 6.821 -2.342 1.091 1.00 94.62 102 GLN A O 1
ATOM 786 N N . VAL A 1 103 ? 6.755 -2.874 -1.087 1.00 95.50 103 VAL A N 1
ATOM 787 C CA . VAL A 1 103 ? 5.356 -3.325 -1.092 1.00 95.50 103 VAL A CA 1
ATOM 788 C C . VAL A 1 103 ? 5.143 -4.480 -0.114 1.00 95.50 103 VAL A C 1
ATOM 790 O O . VAL A 1 103 ? 4.140 -4.502 0.590 1.00 95.50 103 VAL A O 1
ATOM 793 N N . ALA A 1 104 ? 6.073 -5.434 -0.014 1.00 95.38 104 ALA A N 1
ATOM 794 C CA . ALA A 1 104 ? 5.975 -6.522 0.957 1.00 95.38 104 ALA A CA 1
ATOM 795 C C . ALA A 1 104 ? 6.046 -6.011 2.406 1.00 95.38 104 ALA A C 1
ATOM 797 O O . ALA A 1 104 ? 5.289 -6.483 3.258 1.00 95.38 104 ALA A O 1
ATOM 798 N N . SER A 1 105 ? 6.920 -5.039 2.684 1.00 95.44 105 SER A N 1
ATOM 799 C CA . SER A 1 105 ? 7.041 -4.409 4.001 1.00 95.44 105 SER A CA 1
ATOM 800 C C . SER A 1 105 ? 5.788 -3.611 4.364 1.00 95.44 105 SER A C 1
ATOM 802 O O . SER A 1 105 ? 5.235 -3.818 5.444 1.00 95.44 105 SER A O 1
ATOM 804 N N . GLU A 1 106 ? 5.291 -2.774 3.452 1.00 95.19 106 GLU A N 1
ATOM 805 C CA . GLU A 1 106 ? 4.047 -2.021 3.629 1.00 95.19 106 GLU A CA 1
ATOM 806 C C . GLU A 1 106 ? 2.853 -2.958 3.819 1.00 95.19 106 GLU A C 1
ATOM 808 O O . GLU A 1 106 ? 2.061 -2.775 4.739 1.00 95.19 106 GLU A O 1
ATOM 813 N N . LEU A 1 107 ? 2.750 -4.019 3.015 1.00 95.88 107 LEU A N 1
ATOM 814 C CA . LEU A 1 107 ? 1.682 -5.007 3.142 1.00 95.88 107 LEU A CA 1
ATOM 815 C C . LEU A 1 107 ? 1.742 -5.744 4.486 1.00 95.88 107 LEU A C 1
ATOM 817 O O . LEU A 1 107 ? 0.698 -6.044 5.065 1.00 95.88 107 LEU A O 1
ATOM 821 N N . SER A 1 108 ? 2.942 -6.031 4.997 1.00 96.06 108 SER A N 1
ATOM 822 C CA . SER A 1 108 ? 3.115 -6.611 6.331 1.00 96.06 108 SER A CA 1
ATOM 823 C C . SER A 1 108 ? 2.654 -5.646 7.423 1.00 96.06 108 SER A C 1
ATOM 825 O O . SER A 1 108 ? 1.877 -6.046 8.289 1.00 96.06 108 SER A O 1
ATOM 827 N N . ALA A 1 109 ? 3.058 -4.374 7.351 1.00 95.75 109 ALA A N 1
ATOM 828 C CA . ALA A 1 109 ? 2.642 -3.345 8.302 1.00 95.75 109 ALA A CA 1
ATOM 829 C C . ALA A 1 109 ? 1.118 -3.126 8.277 1.00 95.75 109 ALA A C 1
ATOM 831 O O . ALA A 1 109 ? 0.477 -3.049 9.324 1.00 95.75 109 ALA A O 1
ATOM 832 N N . VAL A 1 110 ? 0.512 -3.103 7.085 1.00 96.56 110 VAL A N 1
ATOM 833 C CA . VAL A 1 110 ? -0.944 -3.004 6.916 1.00 96.56 110 VAL A CA 1
ATOM 834 C C . VAL A 1 110 ? -1.652 -4.225 7.502 1.00 96.56 110 VAL A C 1
ATOM 836 O O . VAL A 1 110 ? -2.659 -4.066 8.189 1.00 96.56 110 VAL A O 1
ATOM 839 N N . ARG A 1 111 ? -1.135 -5.444 7.291 1.00 96.12 111 ARG A N 1
ATOM 840 C CA . ARG A 1 111 ? -1.698 -6.664 7.899 1.00 96.12 111 ARG A CA 1
ATOM 841 C C . ARG A 1 111 ? -1.622 -6.636 9.422 1.00 96.12 111 ARG A C 1
ATOM 843 O O . ARG A 1 111 ? -2.596 -6.989 10.080 1.00 96.12 111 ARG A O 1
ATOM 850 N N . GLU A 1 112 ? -0.502 -6.203 9.987 1.00 95.94 112 GLU A N 1
ATOM 851 C CA . GLU A 1 112 ? -0.333 -6.087 11.437 1.00 95.94 112 GLU A CA 1
ATOM 852 C C . GLU A 1 112 ? -1.281 -5.038 12.039 1.00 95.94 112 GLU A C 1
ATOM 854 O O . GLU A 1 112 ? -1.965 -5.304 13.035 1.00 95.94 112 GLU A O 1
ATOM 859 N N . ALA A 1 113 ? -1.412 -3.880 11.386 1.00 95.62 113 ALA A N 1
ATOM 860 C CA . ALA A 1 113 ? -2.373 -2.848 11.762 1.00 95.62 113 ALA A CA 1
ATOM 861 C C . ALA A 1 113 ? -3.828 -3.338 11.652 1.00 95.62 113 ALA A C 1
ATOM 863 O O . ALA A 1 113 ? -4.643 -3.049 12.534 1.00 95.62 113 ALA A O 1
ATOM 864 N N . ALA A 1 114 ? -4.157 -4.118 10.617 1.00 95.06 114 ALA A N 1
ATOM 865 C CA . ALA A 1 114 ? -5.482 -4.708 10.429 1.00 95.06 114 ALA A CA 1
ATOM 866 C C . ALA A 1 114 ? -5.811 -5.753 11.508 1.00 95.06 114 ALA A C 1
ATOM 868 O O . ALA A 1 114 ? -6.915 -5.742 12.058 1.00 95.06 114 ALA A O 1
ATOM 869 N N . ASN A 1 115 ? -4.849 -6.608 11.867 1.00 96.12 115 ASN A N 1
ATOM 870 C CA . ASN A 1 115 ? -5.007 -7.587 12.945 1.00 96.12 115 ASN A CA 1
ATOM 871 C C . ASN A 1 115 ? -5.194 -6.891 14.298 1.00 96.12 115 ASN A C 1
ATOM 873 O O . ASN A 1 115 ? -6.133 -7.201 15.026 1.00 96.12 115 ASN A O 1
ATOM 877 N N . THR A 1 116 ? -4.367 -5.884 14.593 1.00 95.81 116 THR A N 1
ATOM 878 C CA . THR A 1 116 ? -4.480 -5.084 15.823 1.00 95.81 116 THR A CA 1
ATOM 879 C C . THR A 1 116 ? -5.830 -4.374 15.908 1.00 95.81 116 THR A C 1
ATOM 881 O O . THR A 1 116 ? -6.474 -4.368 16.956 1.00 95.81 116 THR A O 1
ATOM 884 N N . THR A 1 117 ? -6.285 -3.787 14.800 1.00 95.88 117 THR A N 1
ATOM 885 C CA . THR A 1 117 ? -7.602 -3.139 14.718 1.00 95.88 117 THR A CA 1
ATOM 886 C C . THR A 1 117 ? -8.730 -4.142 14.935 1.00 95.88 117 THR A C 1
ATOM 888 O O . THR A 1 117 ? -9.656 -3.853 15.683 1.00 95.88 117 THR A O 1
ATOM 891 N N . THR A 1 118 ? -8.635 -5.337 14.348 1.00 95.88 118 THR A N 1
ATOM 892 C CA . THR A 1 118 ? -9.618 -6.414 14.542 1.00 95.88 118 THR A CA 1
ATOM 893 C C . THR A 1 118 ? -9.718 -6.828 16.009 1.00 95.88 118 THR A C 1
ATOM 895 O O . THR A 1 118 ? -10.827 -6.926 16.531 1.00 95.88 118 THR A O 1
ATOM 898 N N . SER A 1 119 ? -8.586 -7.003 16.700 1.00 96.12 119 SER A N 1
ATOM 899 C CA . SER A 1 119 ? -8.577 -7.298 18.139 1.00 96.12 119 SER A CA 1
ATOM 900 C C . SER A 1 119 ? -9.220 -6.177 18.955 1.00 96.12 119 SER A C 1
ATOM 902 O O . SER A 1 119 ? -10.129 -6.444 19.732 1.00 96.12 119 SER A O 1
ATOM 904 N N . LYS A 1 120 ? -8.849 -4.913 18.706 1.00 96.50 120 LYS A N 1
ATOM 905 C CA . LYS A 1 120 ? -9.462 -3.762 19.394 1.00 96.50 120 LYS A CA 1
ATOM 906 C C . LYS A 1 120 ? -10.969 -3.666 19.154 1.00 96.50 120 LYS A C 1
ATOM 908 O O . LYS A 1 120 ? -11.707 -3.303 20.061 1.00 96.50 120 LYS A O 1
ATOM 913 N N . ILE A 1 121 ? -11.440 -3.982 17.947 1.00 96.62 121 ILE A N 1
ATOM 914 C CA . ILE A 1 121 ? -12.877 -4.012 17.640 1.00 96.62 121 ILE A CA 1
ATOM 915 C C . ILE A 1 121 ? -13.579 -5.120 18.434 1.00 96.62 121 ILE A C 1
ATOM 917 O O . ILE A 1 121 ? -14.675 -4.889 18.942 1.00 96.62 121 ILE A O 1
ATOM 921 N N . ALA A 1 122 ? -12.967 -6.299 18.568 1.00 96.19 122 ALA A N 1
ATOM 922 C CA . ALA A 1 122 ? -13.516 -7.384 19.380 1.00 96.19 122 ALA A CA 1
ATOM 923 C C . ALA A 1 122 ? -13.587 -7.008 20.873 1.00 96.19 122 ALA A C 1
ATOM 925 O O . ALA A 1 122 ? -14.611 -7.251 21.520 1.00 96.19 122 ALA A O 1
ATOM 926 N N . ASP A 1 123 ? -12.548 -6.348 21.391 1.00 96.31 123 ASP A N 1
ATOM 927 C CA . ASP A 1 123 ? -12.507 -5.850 22.769 1.00 96.31 123 ASP A CA 1
ATOM 928 C C . ASP A 1 123 ? -13.608 -4.805 23.004 1.00 96.31 123 ASP A C 1
ATOM 930 O O . ASP A 1 123 ? -14.444 -4.976 23.891 1.00 96.31 123 ASP A O 1
ATOM 934 N N . VAL A 1 124 ? -13.706 -3.788 22.138 1.00 97.19 124 VAL A N 1
ATOM 935 C CA . VAL A 1 124 ? -14.754 -2.754 22.216 1.00 97.19 124 VAL A CA 1
ATOM 936 C C . VAL A 1 124 ? -16.151 -3.363 22.088 1.00 97.19 124 VAL A C 1
ATOM 938 O O . VAL A 1 124 ? -17.066 -2.968 22.805 1.00 97.19 124 VAL A O 1
ATOM 941 N N . SER A 1 125 ? -16.345 -4.348 21.209 1.00 96.69 125 SER A N 1
ATOM 942 C CA . SER A 1 125 ? -17.629 -5.050 21.095 1.00 96.69 125 SER A CA 1
ATOM 943 C C . SER A 1 125 ? -18.008 -5.759 22.399 1.00 96.69 125 SER A C 1
ATOM 945 O O . SER A 1 125 ? -19.186 -5.793 22.764 1.00 96.69 125 SER A O 1
ATOM 947 N N . THR A 1 126 ? -17.025 -6.317 23.104 1.00 97.44 126 THR A N 1
ATOM 948 C CA . THR A 1 126 ? -17.228 -6.971 24.402 1.00 97.44 126 THR A CA 1
ATOM 949 C C . THR A 1 126 ? -17.556 -5.943 25.481 1.00 97.44 126 THR A C 1
ATOM 951 O O . THR A 1 126 ? -18.542 -6.108 26.200 1.00 97.44 126 THR A O 1
ATOM 954 N N . GLU A 1 127 ? -16.805 -4.841 25.549 1.00 97.44 127 GLU A N 1
ATOM 955 C CA . GLU A 1 127 ? -17.076 -3.729 26.467 1.00 97.44 127 GLU A CA 1
ATOM 956 C C . GLU A 1 127 ? -18.480 -3.151 26.259 1.00 97.44 127 GLU A C 1
ATOM 958 O O . GLU A 1 127 ? -19.231 -2.989 27.218 1.00 97.44 127 GLU A O 1
ATOM 963 N N . VAL A 1 128 ? -18.893 -2.921 25.010 1.00 97.75 128 VAL A N 1
ATOM 964 C CA . VAL A 1 128 ? -20.239 -2.423 24.687 1.00 97.75 128 VAL A CA 1
ATOM 965 C C . VAL A 1 128 ? -21.324 -3.414 25.116 1.00 97.75 128 VAL A C 1
ATOM 967 O O . VAL A 1 128 ? -22.372 -2.999 25.617 1.00 97.75 128 VAL A O 1
ATOM 970 N N . SER A 1 129 ? -21.092 -4.721 24.961 1.00 97.56 129 SER A N 1
ATOM 971 C CA . SER A 1 129 ? -22.023 -5.745 25.449 1.00 97.56 129 SER A CA 1
ATOM 972 C C . SER A 1 129 ? -22.155 -5.712 26.974 1.00 97.56 129 SER A C 1
ATOM 974 O O . SER A 1 1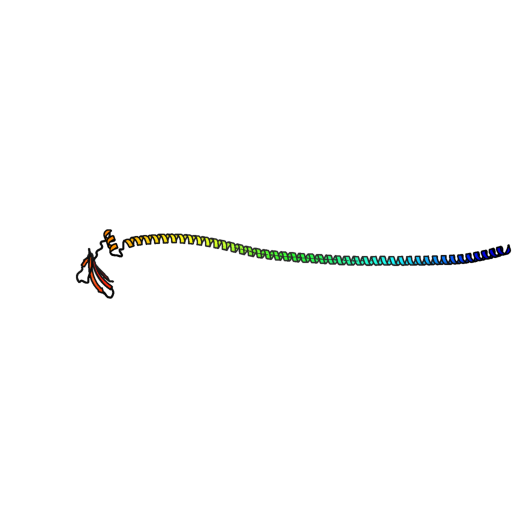29 ? -23.270 -5.774 27.498 1.00 97.56 129 SER A O 1
ATOM 976 N N . ASN A 1 130 ? -21.037 -5.555 27.686 1.00 97.75 130 ASN A N 1
ATOM 977 C CA . ASN A 1 130 ? -21.027 -5.444 29.144 1.00 97.75 130 ASN A CA 1
ATOM 978 C C . ASN A 1 130 ? -21.751 -4.177 29.608 1.00 97.75 130 ASN A C 1
ATOM 980 O O . ASN A 1 130 ? -22.670 -4.273 30.418 1.00 97.75 130 ASN A O 1
ATOM 984 N N . VAL A 1 131 ? -21.449 -3.017 29.015 1.00 98.00 131 VAL A N 1
ATOM 985 C CA . VAL A 1 131 ? -22.139 -1.748 29.309 1.00 98.00 131 VAL A CA 1
ATOM 986 C C . VAL A 1 131 ? -23.639 -1.869 29.050 1.00 98.00 131 VAL A C 1
ATOM 988 O O . VAL A 1 131 ? -24.449 -1.416 29.855 1.00 98.00 131 VAL A O 1
ATOM 991 N N . ARG A 1 132 ? -24.053 -2.522 27.958 1.00 97.75 132 ARG A N 1
ATOM 992 C CA . ARG A 1 132 ? -25.476 -2.762 27.683 1.00 97.75 132 ARG A CA 1
ATOM 993 C C . ARG A 1 132 ? -26.136 -3.596 28.786 1.00 97.75 132 ARG A C 1
ATOM 995 O O . ARG A 1 132 ? -27.276 -3.308 29.153 1.00 97.75 132 ARG A O 1
ATOM 1002 N N . SER A 1 133 ? -25.439 -4.608 29.301 1.00 97.81 133 SER A N 1
ATOM 1003 C CA . SER A 1 133 ? -25.914 -5.433 30.415 1.00 97.81 133 SER A CA 1
ATOM 1004 C C . SER A 1 133 ? -26.008 -4.632 31.716 1.00 97.81 133 SER A C 1
ATOM 1006 O O . SER A 1 133 ? -27.034 -4.686 32.393 1.00 97.81 133 SER A O 1
ATOM 1008 N N . GLU A 1 134 ? -24.986 -3.841 32.041 1.00 97.69 134 GLU A N 1
ATOM 1009 C CA . GLU A 1 134 ? -24.980 -2.966 33.219 1.00 97.69 134 GLU A CA 1
ATOM 1010 C C . GLU A 1 134 ? -26.114 -1.939 33.161 1.00 97.69 134 GLU A C 1
ATOM 1012 O O . GLU A 1 134 ? -26.858 -1.784 34.125 1.00 97.69 134 GLU A O 1
ATOM 1017 N N . VAL A 1 135 ? -26.329 -1.297 32.009 1.00 98.19 135 VAL A N 1
ATOM 1018 C CA . VAL A 1 135 ? -27.441 -0.354 31.807 1.00 98.19 135 VAL A CA 1
ATOM 1019 C C . VAL A 1 135 ? -28.796 -1.041 31.993 1.00 98.19 135 VAL A C 1
ATOM 1021 O O . VAL A 1 135 ? -29.698 -0.463 32.602 1.00 98.19 135 VAL A O 1
ATOM 1024 N N . ALA A 1 136 ? -28.959 -2.275 31.506 1.00 97.38 136 ALA A N 1
ATOM 1025 C CA . ALA A 1 136 ? -30.181 -3.046 31.723 1.00 97.38 136 ALA A CA 1
ATOM 1026 C C . ALA A 1 136 ? -30.395 -3.386 33.211 1.00 97.38 136 ALA A C 1
ATOM 1028 O O . ALA A 1 136 ? -31.524 -3.276 33.699 1.00 97.38 136 ALA A O 1
ATOM 1029 N N . SER A 1 137 ? -29.327 -3.736 33.938 1.00 97.56 137 SER A N 1
ATOM 1030 C CA . SER A 1 137 ? -29.376 -3.982 35.387 1.00 97.56 137 SER A CA 1
ATOM 1031 C C . SER A 1 137 ? -29.759 -2.719 36.155 1.00 97.56 137 SER A C 1
ATOM 1033 O O . SER A 1 137 ? -30.738 -2.729 36.898 1.00 97.56 137 SER A O 1
ATOM 1035 N N . THR A 1 138 ? -29.076 -1.602 35.897 1.00 97.56 138 THR A N 1
ATOM 1036 C CA . THR A 1 138 ? -29.357 -0.303 36.524 1.00 97.56 138 THR A CA 1
ATOM 1037 C C . THR A 1 138 ? -30.788 0.149 36.265 1.00 97.56 138 THR A C 1
ATOM 1039 O O . THR A 1 138 ? -31.449 0.659 37.165 1.00 97.56 138 THR A O 1
ATOM 1042 N N . LYS A 1 139 ? -31.313 -0.066 35.052 1.00 97.62 139 LYS A N 1
ATOM 1043 C CA . LYS A 1 139 ? -32.715 0.239 34.746 1.00 97.62 139 LYS A CA 1
ATOM 1044 C C . LYS A 1 139 ? -33.675 -0.587 35.609 1.00 97.62 139 LYS A C 1
ATOM 1046 O O . LYS A 1 139 ? -34.619 -0.030 36.157 1.00 97.62 139 LYS A O 1
ATOM 1051 N N . SER A 1 140 ? -33.412 -1.884 35.766 1.00 97.69 140 SER A N 1
ATOM 1052 C CA . SER A 1 140 ? -34.209 -2.775 36.622 1.00 97.69 140 SER A CA 1
ATOM 1053 C C . SER A 1 140 ? -34.150 -2.368 38.099 1.00 97.69 140 SER A C 1
ATOM 1055 O O . SER A 1 140 ? -35.172 -2.330 38.781 1.00 97.69 140 SER A O 1
ATOM 1057 N N . GLU A 1 141 ? -32.966 -2.015 38.601 1.00 97.25 141 GLU A N 1
ATOM 1058 C CA . GLU A 1 141 ? -32.783 -1.510 39.966 1.00 97.25 141 GLU A CA 1
ATOM 1059 C C . GLU A 1 141 ? -33.487 -0.167 40.188 1.00 97.25 141 GLU A C 1
ATOM 1061 O O . GLU A 1 141 ? -34.115 0.039 41.230 1.00 97.25 141 GLU A O 1
ATOM 1066 N N . LEU A 1 142 ? -33.449 0.726 39.197 1.00 98.00 142 LEU A N 1
ATOM 1067 C CA . LEU A 1 142 ? -34.169 1.993 39.237 1.00 98.00 142 LEU A CA 1
ATOM 1068 C C . LEU A 1 142 ? -35.685 1.768 39.263 1.00 98.00 142 LEU A C 1
ATOM 1070 O O . LEU A 1 142 ? -36.369 2.385 40.076 1.00 98.00 142 LEU A O 1
ATOM 1074 N N . ASP A 1 143 ? -36.209 0.855 38.441 1.00 97.12 143 ASP A N 1
ATOM 1075 C CA . ASP A 1 143 ? -37.634 0.501 38.432 1.00 97.12 143 ASP A CA 1
ATOM 1076 C C . ASP A 1 143 ? -38.083 -0.080 39.787 1.00 97.12 143 ASP A C 1
ATOM 1078 O O . ASP A 1 143 ? -39.139 0.301 40.301 1.00 97.12 143 ASP A O 1
ATOM 1082 N N . LYS A 1 144 ? -37.259 -0.935 40.415 1.00 97.25 144 LYS A N 1
ATOM 1083 C CA . LYS A 1 144 ? -37.498 -1.436 41.783 1.00 97.25 144 LYS A CA 1
ATOM 1084 C C . LYS A 1 144 ? -37.496 -0.307 42.808 1.00 97.25 144 LYS A C 1
ATOM 1086 O O . LYS A 1 144 ? -38.442 -0.182 43.574 1.00 97.25 144 LYS A O 1
ATOM 1091 N N . THR A 1 145 ? -36.495 0.569 42.762 1.00 96.56 145 THR A N 1
ATOM 1092 C CA . THR A 1 145 ? -36.396 1.721 43.671 1.00 96.56 145 THR A CA 1
ATOM 1093 C C . THR A 1 145 ? -37.610 2.640 43.530 1.00 96.56 145 THR A C 1
ATOM 1095 O O . THR A 1 145 ? -38.159 3.112 44.522 1.00 96.56 145 THR A O 1
ATOM 1098 N N . ILE A 1 146 ? -38.079 2.880 42.302 1.00 96.50 146 ILE A N 1
ATOM 1099 C CA . ILE A 1 146 ? -39.295 3.660 42.048 1.00 96.50 146 ILE A CA 1
ATOM 1100 C C . ILE A 1 146 ? -40.522 2.967 42.654 1.00 96.50 146 ILE A C 1
ATOM 1102 O O . ILE A 1 146 ? -41.371 3.649 43.234 1.00 96.50 146 ILE A O 1
ATOM 1106 N N . ALA A 1 147 ? -40.641 1.643 42.529 1.00 96.25 147 ALA A N 1
ATOM 1107 C CA . ALA A 1 147 ? -41.730 0.883 43.138 1.00 96.25 147 ALA A CA 1
ATOM 1108 C C . ALA A 1 147 ? -41.694 0.965 44.674 1.00 96.25 147 ALA A C 1
ATOM 1110 O O . ALA A 1 147 ? -42.718 1.273 45.286 1.00 96.25 147 ALA A O 1
ATOM 1111 N N . ASP A 1 148 ? -40.518 0.807 45.280 1.00 95.12 148 ASP A N 1
ATOM 1112 C CA . ASP A 1 148 ? -40.325 0.911 46.728 1.00 95.12 148 ASP A CA 1
ATOM 1113 C C . ASP A 1 148 ? -40.662 2.320 47.233 1.00 95.12 148 ASP A C 1
ATOM 1115 O O . ASP A 1 148 ? -41.428 2.477 48.184 1.00 95.12 148 ASP A O 1
ATOM 1119 N N . LEU A 1 149 ? -40.190 3.369 46.549 1.00 95.25 149 LEU A N 1
ATOM 1120 C CA . LEU A 1 149 ? -40.525 4.758 46.883 1.00 95.25 149 LEU A CA 1
ATOM 1121 C C . LEU A 1 149 ? -42.027 5.042 46.757 1.00 95.25 149 LEU A C 1
ATOM 1123 O O . LEU A 1 149 ? -42.580 5.803 47.553 1.00 95.25 149 LEU A O 1
ATOM 1127 N N . ARG A 1 150 ? -42.708 4.439 45.775 1.00 92.56 150 ARG A N 1
ATOM 1128 C CA . ARG A 1 150 ? -44.172 4.525 45.651 1.00 92.56 150 ARG A CA 1
ATOM 1129 C C . ARG A 1 150 ? -44.874 3.824 46.812 1.00 92.56 150 ARG A C 1
ATOM 1131 O O . ARG A 1 150 ? -45.830 4.393 47.335 1.00 92.56 150 ARG A O 1
ATOM 1138 N N . SER A 1 151 ? -44.392 2.654 47.232 1.00 91.94 151 SER A N 1
ATOM 1139 C CA . SER A 1 151 ? -44.920 1.928 48.394 1.00 91.94 151 SER A CA 1
ATOM 1140 C C . SER A 1 151 ? -44.748 2.736 49.676 1.00 91.94 151 SER A C 1
ATOM 1142 O O . SER A 1 151 ? -45.728 3.008 50.358 1.00 91.94 151 SER A O 1
ATOM 1144 N N . VAL A 1 152 ? -43.533 3.221 49.952 1.00 91.69 152 VAL A N 1
ATOM 1145 C CA . VAL A 1 152 ? -43.232 4.052 51.130 1.00 91.69 152 VAL A CA 1
ATOM 1146 C C . VAL A 1 152 ? -44.078 5.320 51.135 1.00 91.69 152 VAL A C 1
ATOM 1148 O O . VAL A 1 152 ? -44.608 5.710 52.171 1.00 91.69 152 VAL A O 1
ATOM 1151 N N . ARG A 1 153 ? -44.254 5.967 49.978 1.00 87.94 153 ARG A N 1
ATOM 1152 C CA . ARG A 1 153 ? -45.144 7.129 49.867 1.00 87.94 153 ARG A CA 1
ATOM 1153 C C . ARG A 1 153 ? -46.599 6.771 50.187 1.00 87.94 153 ARG A C 1
ATOM 1155 O O . ARG A 1 153 ? -47.288 7.590 50.791 1.00 87.94 153 ARG A O 1
ATOM 1162 N N . GLY A 1 154 ? -47.063 5.589 49.784 1.00 86.75 154 GLY A N 1
ATOM 1163 C CA . GLY A 1 154 ? -48.386 5.067 50.133 1.00 86.75 154 GLY A CA 1
ATOM 1164 C C . GLY A 1 154 ? -48.533 4.822 51.634 1.00 86.75 154 GLY A C 1
ATOM 1165 O O . GLY A 1 154 ? -49.450 5.364 52.249 1.00 86.75 154 GLY A O 1
ATOM 1166 N N . ASP A 1 155 ? -47.589 4.095 52.231 1.00 81.31 155 ASP A N 1
ATOM 1167 C CA . ASP A 1 155 ? -47.578 3.770 53.662 1.00 81.31 155 ASP A CA 1
ATOM 1168 C C . ASP A 1 155 ? -47.490 5.024 54.533 1.00 81.31 155 ASP A C 1
ATOM 1170 O O . ASP A 1 155 ? -48.247 5.166 55.491 1.00 81.31 155 ASP A O 1
ATOM 1174 N N . LEU A 1 156 ? -46.637 5.988 54.169 1.00 78.25 156 LEU A N 1
ATOM 1175 C CA . LEU A 1 156 ? -46.576 7.288 54.841 1.00 78.25 156 LEU A CA 1
ATOM 1176 C C . LEU A 1 156 ? -47.875 8.082 54.676 1.00 78.25 156 LEU A C 1
ATOM 1178 O O . LEU A 1 156 ? -48.244 8.823 55.581 1.00 78.25 156 LEU A O 1
ATOM 1182 N N . GLY A 1 157 ? -48.592 7.926 53.561 1.00 75.31 157 GLY A N 1
ATOM 1183 C CA . GLY A 1 157 ? -49.923 8.505 53.382 1.00 75.31 157 GLY A CA 1
ATOM 1184 C C . GLY A 1 157 ? -50.947 7.919 54.359 1.00 75.31 157 GLY A C 1
ATOM 1185 O O . GLY A 1 157 ? -51.660 8.670 55.023 1.00 75.31 157 GLY A O 1
ATOM 1186 N N . VAL A 1 158 ? -50.981 6.589 54.501 1.00 73.69 158 VAL A N 1
ATOM 1187 C CA . VAL A 1 158 ? -51.856 5.889 55.461 1.00 73.69 158 VAL A CA 1
ATOM 1188 C C . VAL A 1 158 ? -51.483 6.253 56.896 1.00 73.69 158 VAL A C 1
ATOM 1190 O O . VAL A 1 158 ? -52.344 6.624 57.692 1.00 73.69 158 VAL A O 1
ATOM 1193 N N . GLN A 1 159 ? -50.192 6.215 57.224 1.00 62.78 159 GLN A N 1
ATOM 1194 C CA . GLN A 1 159 ? -49.700 6.542 58.555 1.00 62.78 159 GLN A CA 1
ATOM 1195 C C . GLN A 1 159 ? -49.925 8.020 58.897 1.00 62.78 159 GLN A C 1
ATOM 1197 O O . GLN A 1 159 ? -50.323 8.322 60.018 1.00 62.78 159 GLN A O 1
ATOM 1202 N N . SER A 1 160 ? -49.750 8.941 57.943 1.00 61.25 160 SER A N 1
ATOM 1203 C CA . SER A 1 160 ? -50.086 10.357 58.133 1.00 61.25 160 SER A CA 1
ATOM 1204 C C . SER A 1 160 ? -51.583 10.568 58.358 1.00 61.25 160 SER A C 1
ATOM 1206 O O . SER A 1 160 ? -51.943 11.487 59.081 1.00 61.25 160 SER A O 1
ATOM 1208 N N . GLY A 1 161 ? -52.455 9.728 57.792 1.00 62.31 161 GLY A N 1
ATOM 1209 C CA . GLY A 1 161 ? -53.887 9.737 58.108 1.00 62.31 161 GLY A CA 1
ATOM 1210 C C . GLY A 1 161 ? -54.206 9.251 59.529 1.00 62.31 161 GLY A C 1
ATOM 1211 O O . GLY A 1 161 ? -55.213 9.659 60.102 1.00 62.31 161 GLY A O 1
ATOM 1212 N N . LEU A 1 162 ? -53.338 8.418 60.117 1.00 61.62 162 LEU A N 1
ATOM 1213 C CA . LEU A 1 162 ? -53.447 7.894 61.487 1.00 61.62 162 LEU A CA 1
ATOM 1214 C C . LEU A 1 162 ? -52.709 8.745 62.539 1.00 61.62 162 LEU A C 1
ATOM 1216 O O . LEU A 1 162 ? -52.824 8.491 63.741 1.00 61.62 162 LEU A O 1
ATOM 1220 N N . ILE A 1 163 ? -51.951 9.754 62.110 1.00 61.44 163 ILE A N 1
ATOM 1221 C CA . ILE A 1 163 ? -51.269 10.714 62.979 1.00 61.44 163 ILE A CA 1
ATOM 1222 C C . ILE A 1 163 ? -52.033 12.030 62.886 1.00 61.44 163 ILE A C 1
ATOM 1224 O O . ILE A 1 163 ? -51.864 12.798 61.947 1.00 61.44 163 ILE A O 1
ATOM 1228 N N . ALA A 1 164 ? -52.870 12.306 63.882 1.00 62.19 164 ALA A N 1
ATOM 1229 C CA . ALA A 1 164 ? -53.547 13.590 63.944 1.00 62.19 164 ALA A CA 1
ATOM 1230 C C . ALA A 1 164 ? -52.548 14.711 64.251 1.00 62.19 164 ALA A C 1
ATOM 1232 O O . ALA A 1 164 ? -51.885 14.710 65.290 1.00 62.19 164 ALA A O 1
ATOM 1233 N N . THR A 1 165 ? -52.479 15.685 63.351 1.00 65.00 165 THR A N 1
ATOM 1234 C CA . THR A 1 165 ? -51.650 16.889 63.488 1.00 65.00 165 THR A CA 1
ATOM 1235 C C . THR A 1 165 ? -52.443 18.066 64.060 1.00 65.00 165 THR A C 1
ATOM 1237 O O . THR A 1 165 ? -51.857 19.044 64.522 1.00 65.00 165 THR A O 1
ATOM 1240 N N . ASN A 1 166 ? -53.780 17.976 64.073 1.00 65.25 166 ASN A N 1
ATOM 1241 C CA . ASN A 1 166 ? -54.676 18.991 64.625 1.00 65.25 166 ASN A CA 1
ATOM 1242 C C . ASN A 1 166 ? -55.898 18.387 65.347 1.00 65.25 166 ASN A C 1
ATOM 1244 O O . ASN A 1 166 ? -56.214 17.202 65.237 1.00 65.25 166 ASN A O 1
ATOM 1248 N N . SER A 1 167 ? -56.618 19.228 66.094 1.00 63.34 167 SER A N 1
ATOM 1249 C CA . SER A 1 167 ? -57.758 18.822 66.929 1.00 63.34 167 SER A CA 1
ATOM 1250 C C . SER A 1 167 ? -58.929 18.207 66.148 1.00 63.34 167 SER A C 1
ATOM 1252 O O . SER A 1 167 ? -59.665 17.393 66.700 1.00 63.34 167 SER A O 1
ATOM 1254 N N . LYS A 1 168 ? -59.113 18.559 64.866 1.00 66.44 168 LYS A N 1
ATOM 1255 C CA . LYS A 1 168 ? -60.182 17.991 64.023 1.00 66.44 168 LYS A CA 1
ATOM 1256 C C . LYS A 1 168 ? -59.843 16.564 63.593 1.00 66.44 168 LYS A C 1
ATOM 1258 O O . LYS A 1 168 ? -60.698 15.685 63.656 1.00 66.44 168 LYS A O 1
ATOM 1263 N N . GLU A 1 169 ? -58.586 16.328 63.228 1.00 65.12 169 GLU A N 1
ATOM 1264 C CA . GLU A 1 169 ? -58.060 14.999 62.895 1.00 65.12 169 GLU A CA 1
ATOM 1265 C C . GLU A 1 169 ? -58.077 14.062 64.113 1.00 65.12 169 GLU A C 1
ATOM 1267 O O . GLU A 1 169 ? -58.441 12.896 63.983 1.00 65.12 169 GLU A O 1
ATOM 1272 N N . LEU A 1 170 ? -57.801 14.575 65.321 1.00 65.94 170 LEU A N 1
ATOM 1273 C CA . LEU A 1 170 ? -57.959 13.813 66.571 1.00 65.94 170 LEU A CA 1
ATOM 1274 C C . LEU A 1 170 ? -59.408 13.344 66.782 1.00 65.94 170 LEU A C 1
ATOM 1276 O O . LEU A 1 170 ? -59.633 12.216 67.217 1.00 65.94 170 LEU A O 1
ATOM 1280 N N . GLY A 1 171 ? -60.393 14.187 66.460 1.00 66.62 171 GLY A N 1
ATOM 1281 C CA . GLY A 1 171 ? -61.814 13.832 66.524 1.00 66.62 171 GLY A CA 1
ATOM 1282 C C . GLY A 1 171 ? -62.201 12.703 65.560 1.00 66.62 171 GLY A C 1
ATOM 1283 O O . GLY A 1 171 ? -62.966 11.808 65.927 1.00 66.62 171 GLY A O 1
ATOM 1284 N N . ALA A 1 172 ? -61.625 12.699 64.355 1.00 65.50 172 ALA A N 1
ATOM 1285 C CA . ALA A 1 172 ? -61.821 11.622 63.387 1.00 65.50 172 ALA A CA 1
ATOM 1286 C C . ALA A 1 172 ? -61.204 10.298 63.875 1.00 65.50 172 ALA A C 1
ATOM 1288 O O . ALA A 1 172 ? -61.865 9.263 63.820 1.00 65.50 172 ALA A O 1
ATOM 1289 N N . LEU A 1 173 ? -59.995 10.332 64.452 1.00 66.06 173 LEU A N 1
ATOM 1290 C CA . LEU A 1 173 ? -59.346 9.139 65.018 1.00 66.06 173 LEU A CA 1
ATOM 1291 C C . LEU A 1 173 ? -60.076 8.577 66.245 1.00 66.06 173 LEU A C 1
ATOM 1293 O O . LEU A 1 173 ? -60.187 7.362 66.379 1.00 66.06 173 LEU A O 1
ATOM 1297 N N . ARG A 1 174 ? -60.633 9.437 67.110 1.00 65.31 174 ARG A N 1
ATOM 1298 C CA . ARG A 1 174 ? -61.515 9.017 68.218 1.00 65.31 174 ARG A CA 1
ATOM 1299 C C . ARG A 1 174 ? -62.746 8.257 67.720 1.00 65.31 174 ARG A C 1
ATOM 1301 O O . ARG A 1 174 ? -63.196 7.332 68.384 1.00 65.31 174 ARG A O 1
ATOM 1308 N N . SER A 1 175 ? -63.277 8.647 66.561 1.00 65.56 175 SER A N 1
ATOM 1309 C CA . SER A 1 175 ? -64.457 8.018 65.954 1.00 65.56 175 SER A CA 1
ATOM 1310 C C . SER A 1 175 ? -64.130 6.683 65.273 1.00 65.56 175 SER A C 1
ATOM 1312 O O . SER A 1 175 ? -65.014 5.842 65.146 1.00 65.56 175 SER A O 1
ATOM 1314 N N . LEU A 1 176 ? -62.869 6.475 64.866 1.00 66.25 176 LEU A N 1
ATOM 1315 C CA . LEU A 1 176 ? -62.380 5.220 64.280 1.00 66.25 176 LEU A CA 1
ATOM 1316 C C . LEU A 1 176 ? -62.122 4.102 65.313 1.00 66.25 176 LEU A C 1
ATOM 1318 O O . LEU A 1 176 ? -61.945 2.958 64.915 1.00 66.25 176 LEU A O 1
ATOM 1322 N N . GLY A 1 177 ? -62.136 4.393 66.619 1.00 63.81 177 GLY A N 1
ATOM 1323 C CA . GLY A 1 177 ? -62.283 3.381 67.678 1.00 63.81 177 GLY A CA 1
ATOM 1324 C C . GLY A 1 177 ? -61.025 2.630 68.140 1.00 63.81 177 GLY A C 1
ATOM 1325 O O . GLY A 1 177 ? -61.086 1.972 69.174 1.00 63.81 177 GLY A O 1
ATOM 1326 N N . ASP A 1 178 ? -59.877 2.759 67.468 1.00 60.19 178 ASP A N 1
ATOM 1327 C CA . ASP A 1 178 ? -58.680 1.965 67.813 1.00 60.19 178 ASP A CA 1
ATOM 1328 C C . ASP A 1 178 ? -57.828 2.534 68.965 1.00 60.19 178 ASP A C 1
ATOM 1330 O O . ASP A 1 178 ? -56.919 1.861 69.458 1.00 60.19 178 ASP A O 1
ATOM 1334 N N . ARG A 1 179 ? -58.071 3.775 69.422 1.00 65.88 179 ARG A N 1
ATOM 1335 C CA . ARG A 1 179 ? -57.283 4.398 70.506 1.00 65.88 179 ARG A CA 1
ATOM 1336 C C . ARG A 1 179 ? -58.121 5.303 71.414 1.00 65.88 179 ARG A C 1
ATOM 1338 O O . ARG A 1 179 ? -58.848 6.180 70.951 1.00 65.88 179 ARG A O 1
ATOM 1345 N N . ASN A 1 180 ? -57.929 5.152 72.726 1.00 68.75 180 ASN A N 1
ATOM 1346 C CA . ASN A 1 180 ? -58.546 5.997 73.751 1.00 68.75 180 ASN A CA 1
ATOM 1347 C C . ASN A 1 180 ? -57.756 7.302 73.923 1.00 68.75 180 ASN A C 1
ATOM 1349 O O . ASN A 1 180 ? -56.785 7.367 74.677 1.00 68.75 180 ASN A O 1
ATOM 1353 N N . TYR A 1 181 ? -58.162 8.353 73.214 1.00 70.00 181 TYR A N 1
ATOM 1354 C CA . TYR A 1 181 ? -57.610 9.693 73.415 1.00 70.00 181 TYR A CA 1
ATOM 1355 C C . TYR A 1 181 ? -58.306 10.380 74.600 1.00 70.00 181 TYR A C 1
ATOM 1357 O O . TYR A 1 181 ? -59.527 10.321 74.729 1.00 70.00 181 TYR A O 1
ATOM 1365 N N . PHE A 1 182 ? -57.564 11.093 75.446 1.00 72.75 182 PHE A N 1
ATOM 1366 C CA . PHE A 1 182 ? -58.123 11.896 76.540 1.00 72.75 182 PHE A CA 1
ATOM 1367 C C . PHE A 1 182 ? -57.562 13.309 76.462 1.00 72.75 182 PHE A C 1
ATOM 1369 O O . PHE A 1 182 ? -56.350 13.498 76.410 1.00 72.75 182 PHE A O 1
ATOM 1376 N N . GLU A 1 183 ? -58.450 14.301 76.441 1.00 74.06 183 GLU A N 1
ATOM 1377 C CA . GLU A 1 183 ? -58.050 15.702 76.553 1.00 74.06 183 GLU A CA 1
ATOM 1378 C C . GLU A 1 183 ? -58.110 16.105 78.018 1.00 74.06 183 GLU A C 1
ATOM 1380 O O . GLU A 1 183 ? -59.120 15.905 78.692 1.00 74.06 183 GLU A O 1
ATOM 1385 N N . PHE A 1 184 ? -57.006 16.645 78.521 1.00 80.12 184 PHE A N 1
ATOM 1386 C CA . PHE A 1 184 ? -56.899 17.094 79.896 1.00 80.12 184 PHE A CA 1
ATOM 1387 C C . PHE A 1 184 ? -56.024 18.336 79.963 1.00 80.12 184 PHE A C 1
ATOM 1389 O O . PHE A 1 184 ? -55.045 18.476 79.236 1.00 80.12 184 PHE A O 1
ATOM 1396 N N . ASN A 1 185 ? -56.373 19.226 80.882 1.00 80.50 185 ASN A N 1
ATOM 1397 C CA . ASN A 1 185 ? -55.517 20.328 81.282 1.00 80.50 185 ASN A CA 1
ATOM 1398 C C . ASN A 1 185 ? -54.910 19.972 82.633 1.00 80.50 185 ASN A C 1
ATOM 1400 O O . ASN A 1 185 ? -55.631 19.523 83.525 1.00 80.50 185 ASN A O 1
ATOM 1404 N N . ILE A 1 186 ? -53.603 20.176 82.779 1.00 82.25 186 ILE A N 1
ATOM 1405 C CA . ILE A 1 186 ? -52.891 19.932 84.029 1.00 82.25 186 ILE A CA 1
ATOM 1406 C C . ILE A 1 186 ? -52.063 21.155 84.408 1.00 82.25 186 ILE A C 1
ATOM 1408 O O . ILE A 1 186 ? -51.366 21.744 83.584 1.00 82.25 186 ILE A O 1
ATOM 1412 N N . THR A 1 187 ? -52.150 21.549 85.673 1.00 81.25 187 THR A N 1
ATOM 1413 C CA . THR A 1 187 ? -51.353 22.638 86.247 1.00 81.25 187 THR A CA 1
ATOM 1414 C C . THR A 1 187 ? -50.396 22.077 87.296 1.00 81.25 187 THR A C 1
ATOM 1416 O O . THR A 1 187 ? -50.497 20.918 87.701 1.00 81.25 187 THR A O 1
ATOM 1419 N N . LYS A 1 188 ? -49.407 22.868 87.728 1.00 81.19 188 LYS A N 1
ATOM 1420 C CA . LYS A 1 188 ? -48.444 22.418 88.740 1.00 81.19 188 LYS A CA 1
ATOM 1421 C C . LYS A 1 188 ? -49.123 22.317 90.111 1.00 81.19 188 LYS A C 1
ATOM 1423 O O . LYS A 1 188 ? -49.221 23.306 90.834 1.00 81.19 188 LYS 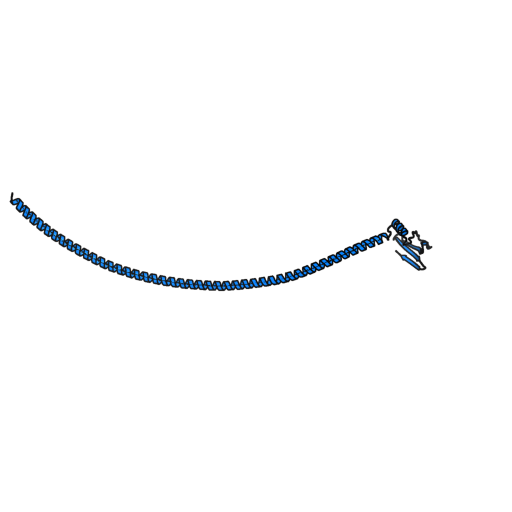A O 1
ATOM 1428 N N . THR A 1 189 ? -49.546 21.113 90.483 1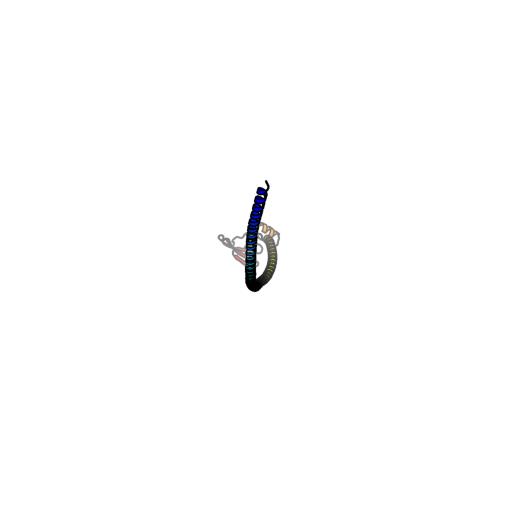.00 79.31 189 THR A N 1
ATOM 1429 C CA . THR A 1 189 ? -50.233 20.808 91.747 1.00 79.31 189 THR A CA 1
ATOM 1430 C C . THR A 1 189 ? -49.483 19.748 92.549 1.00 79.31 189 THR A C 1
ATOM 1432 O O . THR A 1 189 ? -48.718 18.952 92.010 1.00 79.31 189 THR A O 1
ATOM 1435 N N . LYS A 1 190 ? -49.694 19.713 93.873 1.00 76.06 190 LYS A N 1
ATOM 1436 C CA . LYS A 1 190 ? -49.127 18.650 94.726 1.00 76.06 190 LYS A CA 1
ATOM 1437 C C . LYS A 1 190 ? -49.837 17.308 94.528 1.00 76.06 190 LYS A C 1
ATOM 1439 O O . LYS A 1 190 ? -49.202 16.265 94.661 1.00 76.06 190 LYS A O 1
ATOM 1444 N N . GLN A 1 191 ? -51.128 17.332 94.211 1.00 81.00 191 GLN A N 1
ATOM 1445 C CA . GLN A 1 191 ? -51.936 16.137 93.973 1.00 81.00 191 GLN A CA 1
ATOM 1446 C C . GLN A 1 191 ? -51.804 15.668 92.521 1.00 81.00 191 GLN A C 1
ATOM 1448 O O . GLN A 1 191 ? -51.647 16.496 91.622 1.00 81.00 191 GLN A O 1
ATOM 1453 N N . MET A 1 192 ? -51.848 14.349 92.314 1.00 83.06 192 MET A N 1
ATOM 1454 C CA . MET A 1 192 ? -51.925 13.749 90.982 1.00 83.06 192 MET A CA 1
ATOM 1455 C C . MET A 1 192 ? -53.345 13.872 90.432 1.00 83.06 192 MET A C 1
ATOM 1457 O O . MET A 1 192 ? -54.314 13.689 91.167 1.00 83.06 192 MET A O 1
ATOM 1461 N N . GLN A 1 193 ? -53.456 14.163 89.141 1.00 85.75 193 GLN A N 1
ATOM 1462 C CA . GLN A 1 193 ? -54.718 14.231 88.417 1.00 85.75 193 GLN A CA 1
ATOM 1463 C C . GLN A 1 193 ? -54.906 12.940 87.618 1.00 85.75 193 GLN A C 1
ATOM 1465 O O . GLN A 1 193 ? -54.024 12.547 86.855 1.00 85.75 193 GLN A O 1
ATOM 1470 N N . LYS A 1 194 ? -56.051 12.273 87.788 1.00 83.38 194 LYS A N 1
ATOM 1471 C CA . LYS A 1 194 ? -56.386 11.061 87.034 1.00 83.38 194 LYS A CA 1
ATOM 1472 C C . LYS A 1 194 ? -56.872 11.433 85.632 1.00 83.38 194 LYS A C 1
ATOM 1474 O O . LYS A 1 194 ? -57.763 12.269 85.490 1.00 83.38 194 LYS A O 1
ATOM 1479 N N . VAL A 1 195 ? -56.290 10.812 84.613 1.00 83.44 195 VAL A N 1
ATOM 1480 C CA . VAL A 1 195 ? -56.621 10.995 83.197 1.00 83.44 195 VAL A CA 1
ATOM 1481 C C . VAL A 1 195 ? -56.760 9.607 82.577 1.00 83.44 195 VAL A C 1
ATOM 1483 O O . VAL A 1 195 ? -55.765 8.941 82.310 1.00 83.44 195 VAL A O 1
ATOM 1486 N N . GLY A 1 196 ? -57.997 9.149 82.381 1.00 82.75 196 GLY A N 1
ATOM 1487 C CA . GLY A 1 196 ? -58.254 7.761 81.988 1.00 82.75 196 GLY A CA 1
ATOM 1488 C C . GLY A 1 196 ? -57.739 6.783 83.051 1.00 82.75 196 GLY A C 1
ATOM 1489 O O . GLY A 1 196 ? -58.056 6.932 84.235 1.00 82.75 196 GLY A O 1
ATOM 1490 N N . ASP A 1 197 ? -56.911 5.826 82.629 1.00 82.06 197 ASP A N 1
ATOM 1491 C CA . ASP A 1 197 ? -56.340 4.781 83.494 1.00 82.06 197 ASP A CA 1
ATOM 1492 C C . ASP A 1 197 ? -55.006 5.178 84.143 1.00 82.06 197 ASP A C 1
ATOM 1494 O O . ASP A 1 197 ? -54.463 4.444 84.966 1.00 82.06 197 ASP A O 1
ATOM 1498 N N . VAL A 1 198 ? -54.487 6.369 83.828 1.00 85.25 198 VAL A N 1
ATOM 1499 C CA . VAL A 1 198 ? -53.209 6.859 84.352 1.00 85.25 198 VAL A CA 1
ATOM 1500 C C . VAL A 1 198 ? -53.393 8.067 85.267 1.00 85.25 198 VAL A C 1
ATOM 1502 O O . VAL A 1 198 ? -54.347 8.836 85.149 1.00 85.25 198 VAL A O 1
ATOM 1505 N N . SER A 1 199 ? -52.464 8.257 86.200 1.00 87.19 199 SER A N 1
ATOM 1506 C CA . SER A 1 199 ? -52.395 9.448 87.051 1.00 87.19 199 SER A CA 1
ATOM 1507 C C . SER A 1 199 ? -51.185 10.289 86.675 1.00 87.19 199 SER A C 1
ATOM 1509 O O . SER A 1 199 ? -50.068 9.788 86.611 1.00 87.19 199 SER A O 1
ATOM 1511 N N . VAL A 1 200 ? -51.402 11.575 86.424 1.00 89.06 200 VAL A N 1
ATOM 1512 C CA . VAL A 1 200 ? -50.387 12.492 85.902 1.00 89.06 200 VAL A CA 1
ATOM 1513 C C . VAL A 1 200 ? -50.186 13.642 86.879 1.00 89.06 200 VAL A C 1
ATOM 1515 O O . VAL A 1 200 ? -51.140 14.144 87.477 1.00 89.06 200 VAL A O 1
ATOM 1518 N N . ARG A 1 201 ? -48.944 14.096 87.043 1.00 88.12 201 ARG A N 1
ATOM 1519 C CA . ARG A 1 201 ? -48.612 15.325 87.771 1.00 88.12 201 ARG A CA 1
ATOM 1520 C C . ARG A 1 201 ? -47.446 16.045 87.125 1.00 88.12 201 ARG A C 1
ATOM 1522 O O . ARG A 1 201 ? -46.460 15.429 86.741 1.00 88.12 201 ARG A O 1
ATOM 1529 N N . VAL A 1 202 ? -47.513 17.369 87.097 1.00 89.00 202 VAL A N 1
ATOM 1530 C CA . VAL A 1 202 ? -46.382 18.203 86.688 1.00 89.00 202 VAL A CA 1
ATOM 1531 C C . VAL A 1 202 ? -45.496 18.490 87.901 1.00 89.00 202 VAL A C 1
ATOM 1533 O O . VAL A 1 202 ? -45.925 19.153 88.847 1.00 89.00 202 VAL A O 1
ATOM 1536 N N . THR A 1 203 ? -44.253 18.008 87.890 1.00 86.56 203 THR A N 1
ATOM 1537 C CA . THR A 1 203 ? -43.297 18.199 88.997 1.00 86.56 203 THR A CA 1
ATOM 1538 C C . THR A 1 203 ? -42.503 19.495 88.835 1.00 86.56 203 THR A C 1
ATOM 1540 O O . THR A 1 203 ? -42.286 20.234 89.803 1.00 86.56 203 THR A O 1
ATOM 1543 N N . LYS A 1 204 ? -42.126 19.835 87.597 1.00 86.88 204 LYS A N 1
ATOM 1544 C CA . LYS A 1 204 ? -41.362 21.044 87.265 1.00 86.88 204 LYS A CA 1
ATOM 1545 C C . LYS A 1 204 ? -41.913 21.705 86.006 1.00 86.88 204 LYS A C 1
ATOM 1547 O O . LYS A 1 204 ? -42.273 21.026 85.056 1.00 86.88 204 LYS A O 1
ATOM 1552 N N . VAL A 1 205 ? -41.944 23.036 86.012 1.00 88.38 205 VAL A N 1
ATOM 1553 C CA . VAL A 1 205 ? -42.267 23.871 84.847 1.00 88.38 205 VAL A CA 1
ATOM 1554 C C . VAL A 1 205 ? -41.240 24.994 84.795 1.00 88.38 205 VAL A C 1
ATOM 1556 O O . VAL A 1 205 ? -41.046 25.685 85.796 1.00 88.38 205 VAL A O 1
ATOM 1559 N N . ASP A 1 206 ? -40.580 25.152 83.653 1.00 85.62 206 ASP A N 1
ATOM 1560 C CA . ASP A 1 206 ? -39.710 26.274 83.308 1.00 85.62 206 ASP A CA 1
ATOM 1561 C C . ASP A 1 206 ? -40.327 27.005 82.111 1.00 85.62 206 ASP A C 1
ATOM 1563 O O . ASP A 1 206 ? -40.172 26.603 80.958 1.00 85.62 206 ASP A O 1
ATOM 1567 N N . THR A 1 207 ? -41.045 28.088 82.401 1.00 84.56 207 THR A N 1
ATOM 1568 C CA . THR A 1 207 ? -41.745 28.895 81.394 1.00 84.56 207 THR A CA 1
ATOM 1569 C C . THR A 1 207 ? -40.808 29.717 80.514 1.00 84.56 207 THR A C 1
ATOM 1571 O O . THR A 1 207 ? -41.219 30.148 79.446 1.00 84.56 207 THR A O 1
ATOM 1574 N N . LYS A 1 208 ? -39.550 29.944 80.921 1.00 87.00 208 LYS A N 1
ATOM 1575 C CA . LYS A 1 208 ? -38.579 30.698 80.108 1.00 87.00 208 LYS A CA 1
ATOM 1576 C C . LYS A 1 208 ? -37.897 29.811 79.077 1.00 87.00 208 LYS A C 1
ATOM 1578 O O . LYS A 1 208 ? -37.531 30.285 78.008 1.00 87.00 208 LYS A O 1
ATOM 1583 N N . ARG A 1 209 ? -37.691 28.537 79.416 1.00 84.88 209 ARG A N 1
ATOM 1584 C CA . ARG A 1 209 ? -37.060 27.544 78.535 1.00 84.88 209 ARG A CA 1
ATOM 1585 C C . ARG A 1 209 ? -38.063 26.590 77.889 1.00 84.88 209 ARG A C 1
ATOM 1587 O O . ARG A 1 209 ? -37.626 25.662 77.219 1.00 84.88 209 ARG A O 1
ATOM 1594 N N . ASN A 1 210 ? -39.364 26.808 78.100 1.00 84.19 210 ASN A N 1
ATOM 1595 C CA . ASN A 1 210 ? -40.461 25.959 77.628 1.00 84.19 210 ASN A CA 1
ATOM 1596 C C . ASN A 1 210 ? -40.256 24.475 77.956 1.00 84.19 210 ASN A C 1
ATOM 1598 O O . ASN A 1 210 ? -40.561 23.608 77.145 1.00 84.19 210 ASN A O 1
ATOM 1602 N N . ARG A 1 211 ? -39.717 24.185 79.146 1.00 86.50 211 ARG A N 1
ATOM 1603 C CA . ARG A 1 211 ? -39.491 22.807 79.594 1.00 86.50 211 ARG A CA 1
ATOM 1604 C C . ARG A 1 211 ? -40.409 22.456 80.734 1.00 86.50 211 ARG A C 1
ATOM 1606 O O . ARG A 1 211 ? -40.703 23.283 81.598 1.00 86.50 211 ARG A O 1
ATOM 1613 N N . TYR A 1 212 ? -40.795 21.199 80.787 1.00 86.62 212 TYR A N 1
ATOM 1614 C CA . TYR A 1 212 ? -41.581 20.668 81.877 1.00 86.62 212 TYR A CA 1
ATOM 1615 C C . TYR A 1 212 ? -41.099 19.268 82.234 1.00 86.62 212 TYR A C 1
ATOM 1617 O O . TYR A 1 212 ? -40.374 18.598 81.500 1.00 86.62 212 TYR A O 1
ATOM 1625 N N . THR A 1 213 ? -41.462 18.841 83.431 1.00 88.62 213 THR A N 1
ATOM 1626 C CA . THR A 1 213 ? -41.247 17.477 83.888 1.00 88.62 213 THR A CA 1
ATOM 1627 C C . THR A 1 213 ? -42.570 16.958 84.398 1.00 88.62 213 THR A C 1
ATOM 1629 O O . THR A 1 213 ? -43.201 17.585 85.256 1.00 88.62 213 THR A O 1
ATOM 1632 N N . ILE A 1 214 ? -42.995 15.835 83.836 1.00 88.88 214 ILE A N 1
ATOM 1633 C CA . ILE A 1 214 ? -44.237 15.161 84.183 1.00 88.88 214 ILE A CA 1
ATOM 1634 C C . ILE A 1 214 ? -43.892 13.826 84.825 1.00 88.88 214 ILE A C 1
ATOM 1636 O O . ILE A 1 214 ? -43.062 13.071 84.328 1.00 88.88 214 ILE A O 1
ATOM 1640 N N . GLU A 1 215 ? -44.559 13.541 85.930 1.00 88.19 215 GLU A N 1
ATOM 1641 C CA . GLU A 1 215 ? -44.597 12.229 86.548 1.00 88.19 215 GLU A CA 1
ATOM 1642 C C . GLU A 1 215 ? -45.913 11.554 86.159 1.00 88.19 215 GLU A C 1
ATOM 1644 O O . GLU A 1 215 ? -46.997 12.110 86.356 1.00 88.19 215 GLU A O 1
ATOM 1649 N N . LEU A 1 216 ? -45.796 10.365 85.584 1.00 87.69 216 LEU A N 1
ATOM 1650 C CA . LEU A 1 216 ? -46.886 9.501 85.167 1.00 87.69 216 LEU A CA 1
ATOM 1651 C C . LEU A 1 216 ? -46.897 8.267 86.067 1.00 87.69 216 LEU A C 1
ATOM 1653 O O . LEU A 1 216 ? -45.855 7.655 86.295 1.00 87.69 216 LEU A O 1
ATOM 1657 N N . VAL A 1 217 ? -48.072 7.879 86.544 1.00 87.31 217 VAL A N 1
ATOM 1658 C CA . VAL A 1 217 ? -48.291 6.625 87.260 1.00 87.31 217 VAL A CA 1
ATOM 1659 C C . VAL A 1 217 ? -49.315 5.803 86.501 1.00 87.31 217 VAL A C 1
ATOM 1661 O O . VAL A 1 217 ? -50.437 6.262 86.289 1.00 87.31 217 VAL A O 1
ATOM 1664 N N . ALA A 1 218 ? -48.917 4.605 86.095 1.00 86.44 218 ALA A N 1
ATOM 1665 C CA . ALA A 1 218 ? -49.756 3.640 85.395 1.00 86.44 218 ALA A CA 1
ATOM 1666 C C . ALA A 1 218 ? -49.463 2.251 85.971 1.00 86.44 218 ALA A C 1
ATOM 1668 O O . ALA A 1 218 ? -48.286 1.917 86.118 1.00 86.44 218 ALA A O 1
ATOM 1669 N N . ASP A 1 219 ? -50.501 1.484 86.318 1.00 78.38 219 ASP A N 1
ATOM 1670 C CA . ASP A 1 219 ? -50.399 0.101 86.816 1.00 78.38 219 ASP A CA 1
ATOM 1671 C C . ASP A 1 219 ? -49.249 -0.101 87.823 1.00 78.38 219 ASP A C 1
ATOM 1673 O O . ASP A 1 219 ? -48.328 -0.893 87.620 1.00 78.38 219 ASP A O 1
ATOM 1677 N N . ASP A 1 220 ? -49.261 0.714 88.883 1.00 77.25 220 ASP A N 1
ATOM 1678 C CA . ASP A 1 220 ? -48.296 0.722 89.994 1.00 77.25 220 ASP A CA 1
ATOM 1679 C C . ASP A 1 220 ? -46.846 1.116 89.658 1.00 77.25 220 ASP A C 1
ATOM 1681 O O . ASP A 1 220 ? -45.973 1.123 90.533 1.00 77.25 220 ASP A O 1
ATOM 1685 N N . ARG A 1 221 ? -46.567 1.545 88.422 1.00 81.25 221 ARG A N 1
ATOM 1686 C CA . ARG A 1 221 ? -45.251 2.057 88.013 1.00 81.25 221 ARG A CA 1
ATOM 1687 C C . ARG A 1 221 ? -45.245 3.569 87.880 1.00 81.25 221 ARG A C 1
ATOM 1689 O O . ARG A 1 221 ? -46.111 4.153 87.236 1.00 81.25 221 ARG A O 1
ATOM 1696 N N . LYS A 1 222 ? -44.213 4.200 88.448 1.00 85.31 222 LYS A N 1
ATOM 1697 C CA . LYS A 1 222 ? -43.940 5.636 88.298 1.00 85.31 222 LYS A CA 1
ATOM 1698 C C . LYS A 1 222 ? -42.898 5.858 87.208 1.00 85.31 222 LYS A C 1
ATOM 1700 O O . LYS A 1 222 ? -41.799 5.312 87.286 1.00 85.31 222 LYS A O 1
ATOM 1705 N N . VAL A 1 223 ? -43.234 6.678 86.222 1.00 87.94 223 VAL A N 1
ATOM 1706 C CA . VAL A 1 223 ? -42.364 7.063 85.110 1.00 87.94 223 VAL A CA 1
ATOM 1707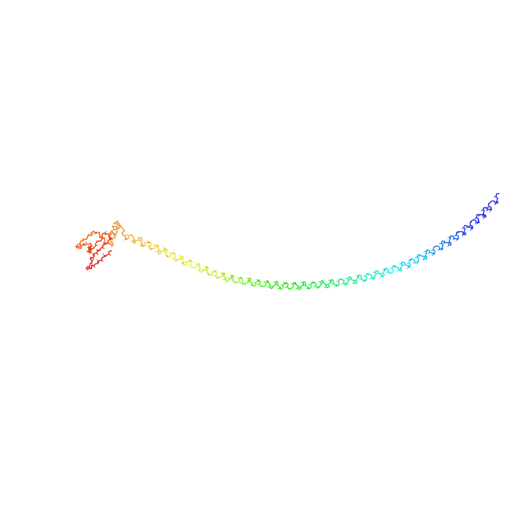 C C . VAL A 1 223 ? -42.248 8.579 85.089 1.00 87.94 223 VAL A C 1
ATOM 1709 O O . VAL A 1 223 ? -43.250 9.289 85.067 1.00 87.94 223 VAL A O 1
ATOM 1712 N N . GLU A 1 224 ? -41.020 9.087 85.080 1.00 88.12 224 GLU A N 1
ATOM 1713 C CA . GLU A 1 224 ? -40.761 10.515 84.936 1.00 88.12 224 GLU A CA 1
ATOM 1714 C C . GLU A 1 224 ? -40.350 10.825 83.495 1.00 88.12 224 GLU A C 1
ATOM 1716 O O . GLU A 1 224 ? -39.379 10.273 82.975 1.00 88.12 224 GLU A O 1
ATOM 1721 N N . LYS A 1 225 ? -41.079 11.738 82.852 1.00 85.38 225 LYS A N 1
ATOM 1722 C CA . LYS A 1 225 ? -40.734 12.289 81.545 1.00 85.38 225 LYS A CA 1
ATOM 1723 C C . LYS A 1 225 ? -40.199 13.705 81.726 1.00 85.38 225 LYS A C 1
ATOM 1725 O O . LYS A 1 225 ? -40.907 14.588 82.213 1.00 85.38 225 LYS A O 1
ATOM 1730 N N . LYS A 1 226 ? -38.942 13.902 81.328 1.00 85.19 226 LYS A N 1
ATOM 1731 C CA . LYS A 1 226 ? -38.250 15.195 81.292 1.00 85.19 226 LYS A CA 1
ATOM 1732 C C . LYS A 1 226 ? -38.070 15.639 79.844 1.00 85.19 226 LYS A C 1
ATOM 1734 O O . LYS A 1 226 ? -37.597 14.834 79.041 1.00 85.19 226 LYS A O 1
ATOM 1739 N N . ASP A 1 227 ? -38.405 16.897 79.581 1.00 76.12 227 ASP A N 1
ATOM 1740 C CA . ASP A 1 227 ? -38.029 17.643 78.371 1.00 76.12 227 ASP A CA 1
ATOM 1741 C C . ASP A 1 227 ? -36.824 18.573 78.627 1.00 76.12 227 ASP A C 1
ATOM 1743 O O . ASP A 1 227 ? -36.637 19.053 79.776 1.00 76.12 227 ASP A O 1
#

pLDDT: mean 86.77, std 10.31, range [57.25, 98.19]